Protein AF-A0AAE2Y720-F1 (afdb_monomer)

Radius of gyration: 23.26 Å; Cα contacts (8 Å, |Δi|>4): 585; chains: 1; bounding box: 57×38×66 Å

Secondary structure (DSSP, 8-state):
--B---GGGEEEEE--SSSPP--TT-EEETT--EEEEE-SS-EEEEEEEEE-SSSEEEEEEEEEEE-TTTEEEEEETTS-TT-HHHHHHHHHTT--SS--EEEEEEGGG-EEEEEPPPTT-EEEEEEEESS--HHHHHHHHHHHTT-S-TT-EEEEEEEETTTS----SSPEEESS----SS--EETTT-HHHHHT--S-EEEEE-HHHHHHHHHH-TT--EEEEE--HHHHHHH--S--SEEEEE-THHHHH-SEEE-TTTS-EEEE-SS--HHHHHHHHHHHHHHHHHHTS--

pLDDT: mean 88.73, std 10.14, range [24.66, 97.75]

Structure (mmCIF, N/CA/C/O backbone):
data_AF-A0AAE2Y720-F1
#
_entry.id   AF-A0AAE2Y720-F1
#
loop_
_atom_site.group_PDB
_atom_site.id
_atom_site.type_symbol
_atom_site.label_atom_id
_atom_site.label_alt_id
_atom_site.label_comp_id
_atom_site.label_asym_id
_atom_site.label_entity_id
_atom_site.label_seq_id
_atom_site.pdbx_PDB_ins_code
_atom_site.Cartn_x
_atom_site.Cartn_y
_atom_site.Cartn_z
_atom_site.occupancy
_atom_site.B_iso_or_equiv
_atom_site.auth_seq_id
_atom_site.auth_comp_id
_atom_site.auth_asym_id
_atom_site.auth_atom_id
_atom_site.pdbx_PDB_model_num
ATOM 1 N N . MET A 1 1 ? 0.597 1.398 7.749 1.00 56.00 1 MET A N 1
ATOM 2 C CA . MET A 1 1 ? 0.063 2.517 8.552 1.00 56.00 1 MET A CA 1
ATOM 3 C C . MET A 1 1 ? -1.108 1.861 9.174 1.00 56.00 1 MET A C 1
ATOM 5 O O . MET A 1 1 ? -1.922 1.298 8.438 1.00 56.00 1 MET A O 1
ATOM 9 N N . PRO A 1 2 ? -1.220 1.964 10.486 1.00 73.88 2 PRO A N 1
ATOM 10 C CA . PRO A 1 2 ? -2.533 1.965 11.058 1.00 73.88 2 PRO A CA 1
ATOM 11 C C . PRO A 1 2 ? -3.355 3.004 10.282 1.00 73.88 2 PRO A C 1
ATOM 13 O O . PRO A 1 2 ? -2.950 4.159 10.186 1.00 73.88 2 PRO A O 1
ATOM 16 N N . ARG A 1 3 ? -4.423 2.605 9.607 1.00 84.62 3 ARG A N 1
ATOM 17 C CA . ARG A 1 3 ? -5.204 3.527 8.788 1.00 84.62 3 ARG A CA 1
ATOM 18 C C . ARG A 1 3 ? -5.978 4.445 9.721 1.00 84.62 3 ARG A C 1
ATOM 20 O O . ARG A 1 3 ? -6.679 3.950 10.597 1.00 84.62 3 ARG A O 1
ATOM 27 N N . VAL A 1 4 ? -5.880 5.754 9.509 1.00 89.94 4 VAL A N 1
ATOM 28 C CA . VAL A 1 4 ? -6.700 6.753 10.207 1.00 89.94 4 VAL A CA 1
ATOM 29 C C . VAL A 1 4 ? -7.699 7.307 9.195 1.00 89.94 4 VAL A C 1
ATOM 31 O O . VAL A 1 4 ? -7.333 8.175 8.395 1.00 89.94 4 VAL A O 1
ATOM 34 N N . PRO A 1 5 ? -8.930 6.761 9.123 1.00 90.50 5 PRO A N 1
ATOM 35 C CA . PRO A 1 5 ? -9.962 7.315 8.266 1.00 90.50 5 PRO A CA 1
ATOM 36 C C . PRO A 1 5 ? -10.243 8.764 8.643 1.00 90.50 5 PRO A C 1
ATOM 38 O O . PRO A 1 5 ? -10.150 9.146 9.808 1.00 90.50 5 PRO A O 1
ATOM 41 N N . HIS A 1 6 ? -10.642 9.559 7.653 1.00 90.94 6 HIS A N 1
ATOM 42 C CA . HIS A 1 6 ? -11.117 10.906 7.938 1.00 90.94 6 HIS A CA 1
ATOM 43 C C . HIS A 1 6 ? -12.331 10.828 8.886 1.00 90.94 6 HIS A C 1
ATOM 45 O O . HIS A 1 6 ? -13.178 9.956 8.665 1.00 90.94 6 HIS A O 1
ATOM 51 N N . PRO A 1 7 ? -12.484 11.723 9.879 1.00 88.81 7 PRO A N 1
ATOM 52 C CA . PRO A 1 7 ? -13.584 11.654 10.849 1.00 88.81 7 PRO A CA 1
ATOM 53 C C . PRO A 1 7 ? -14.972 11.563 10.204 1.00 88.81 7 PRO A C 1
ATOM 55 O O . PRO A 1 7 ? -15.799 10.762 10.615 1.00 88.81 7 PRO A O 1
ATOM 58 N N . GLN A 1 8 ? -15.202 12.284 9.101 1.00 91.31 8 GLN A N 1
ATOM 59 C CA . GLN A 1 8 ? -16.468 12.233 8.345 1.00 91.31 8 GLN A CA 1
ATOM 60 C C . GLN A 1 8 ? -16.778 10.865 7.705 1.00 91.31 8 GLN A C 1
ATOM 62 O O . GLN A 1 8 ? -17.895 10.635 7.234 1.00 91.31 8 GLN A O 1
ATOM 67 N N . GLN A 1 9 ? -15.793 9.967 7.624 1.00 94.31 9 GLN A N 1
ATOM 68 C CA . GLN A 1 9 ? -15.972 8.598 7.139 1.00 94.31 9 GLN A CA 1
ATOM 69 C C . GLN A 1 9 ? -16.368 7.628 8.257 1.00 94.31 9 GLN A C 1
ATOM 71 O O . GLN A 1 9 ? -16.696 6.477 7.956 1.00 94.31 9 GLN A O 1
ATOM 76 N N . VAL A 1 10 ? -16.336 8.067 9.514 1.00 94.81 10 VAL A N 1
ATOM 77 C CA . VAL A 1 10 ? -16.612 7.264 10.704 1.00 94.81 10 VAL A CA 1
ATOM 78 C C . VAL A 1 10 ? -17.945 7.707 11.295 1.00 94.81 10 VAL A C 1
ATOM 80 O O . VAL A 1 10 ? -18.186 8.893 11.489 1.00 94.81 10 VAL A O 1
ATOM 83 N N . ASN A 1 11 ? -18.829 6.754 11.573 1.00 94.56 11 ASN A N 1
ATOM 84 C CA . ASN A 1 11 ? -20.087 7.021 12.261 1.00 94.56 11 ASN A CA 1
ATOM 85 C C . ASN A 1 11 ? -20.196 6.139 13.511 1.00 94.56 11 ASN A C 1
ATOM 87 O O . ASN A 1 11 ? -19.862 4.954 13.467 1.00 94.56 11 ASN A O 1
ATOM 91 N N . PHE A 1 12 ? -20.651 6.721 14.6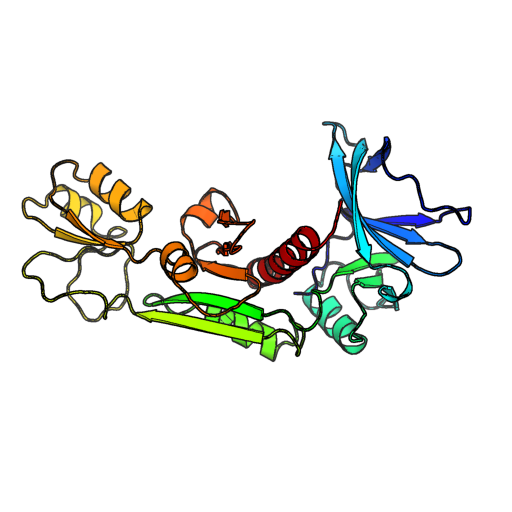19 1.00 92.81 12 PHE A N 1
ATOM 92 C CA . PHE A 1 12 ? -20.742 6.073 15.923 1.00 92.81 12 PHE A CA 1
ATOM 93 C C . PHE A 1 12 ? -22.202 5.787 16.281 1.00 92.81 12 PHE A C 1
ATOM 95 O O . PHE A 1 12 ? -23.050 6.678 16.252 1.00 92.81 12 PHE A O 1
ATOM 102 N N . ILE A 1 13 ? -22.505 4.538 16.632 1.00 90.69 13 ILE A N 1
ATOM 103 C CA . ILE A 1 13 ? -23.860 4.071 16.927 1.00 90.69 13 ILE A CA 1
ATOM 104 C C . ILE A 1 13 ? -23.879 3.428 18.313 1.00 90.69 13 ILE A C 1
ATOM 106 O O . ILE A 1 13 ? -23.152 2.473 18.573 1.00 90.69 13 ILE A O 1
ATOM 110 N N . LYS A 1 14 ? -24.779 3.898 19.182 1.00 86.06 14 LYS A N 1
ATOM 111 C CA . LYS A 1 14 ? -25.102 3.223 20.446 1.00 86.06 14 LYS A CA 1
ATOM 112 C C . LYS A 1 14 ? -26.181 2.171 20.192 1.00 86.06 14 LYS A C 1
ATOM 114 O O . LYS A 1 14 ? -27.293 2.528 19.792 1.00 86.06 14 LYS A O 1
ATOM 119 N N . ALA A 1 15 ? -25.863 0.891 20.372 1.00 78.31 15 ALA A N 1
ATOM 120 C CA . ALA A 1 15 ? -26.858 -0.174 20.305 1.00 78.31 15 ALA A CA 1
ATOM 121 C C . ALA A 1 15 ? -27.656 -0.198 21.618 1.00 78.31 15 ALA A C 1
ATOM 123 O O . ALA A 1 15 ? -27.078 -0.148 22.697 1.00 78.31 15 ALA A O 1
ATOM 124 N N . LYS A 1 16 ? -28.992 -0.233 21.529 1.00 64.38 16 LYS A N 1
ATOM 125 C CA . LYS A 1 16 ? -29.884 -0.225 22.703 1.00 64.38 16 LYS A CA 1
ATOM 126 C C . LYS A 1 16 ? -30.194 -1.629 23.262 1.00 64.38 16 LYS A C 1
ATOM 128 O O . LYS A 1 16 ? -30.870 -1.706 24.278 1.00 64.38 16 LYS A O 1
ATOM 133 N N . GLN A 1 17 ? -29.758 -2.719 22.616 1.00 55.03 17 GLN A N 1
ATOM 134 C CA . GLN A 1 17 ? -30.070 -4.110 23.005 1.00 55.03 17 GLN A CA 1
ATOM 135 C C . GLN A 1 17 ? -28.926 -5.088 22.666 1.00 55.03 17 GLN A C 1
ATOM 137 O O . GLN A 1 17 ? -28.122 -4.804 21.780 1.00 55.03 17 GLN A O 1
ATOM 142 N N . GLU A 1 18 ? -28.897 -6.240 23.353 1.00 50.97 18 GLU A N 1
ATOM 143 C CA . GLU A 1 18 ? -27.843 -7.283 23.342 1.00 50.97 18 GLU A CA 1
ATOM 144 C C . GLU A 1 18 ? -27.671 -8.054 22.018 1.00 50.97 18 GLU A C 1
ATOM 146 O O . GLU A 1 18 ? -26.695 -8.783 21.845 1.00 50.97 18 GLU A O 1
ATOM 151 N N . ASN A 1 19 ? -28.578 -7.892 21.052 1.00 54.66 19 ASN A N 1
ATOM 152 C CA . ASN A 1 19 ? -28.488 -8.610 19.782 1.00 54.66 19 ASN A CA 1
ATOM 153 C C . ASN A 1 19 ? -27.484 -7.965 18.817 1.00 54.66 19 ASN A C 1
ATOM 155 O O . ASN A 1 19 ? -27.386 -6.739 18.714 1.00 54.66 19 ASN A O 1
ATOM 159 N N . LYS A 1 20 ? -26.777 -8.806 18.043 1.00 62.50 20 LYS A N 1
ATOM 160 C CA . LYS A 1 20 ? -25.887 -8.346 16.967 1.00 62.50 20 LYS A CA 1
ATOM 161 C C . LYS A 1 20 ? -26.632 -7.351 16.062 1.00 62.50 20 LYS A C 1
ATOM 163 O O . LYS A 1 20 ? -27.735 -7.651 15.602 1.00 62.50 20 LYS A O 1
ATOM 168 N N . PRO A 1 21 ? -26.044 -6.179 15.778 1.00 68.50 21 PRO A N 1
ATOM 169 C CA . PRO A 1 21 ? -26.721 -5.130 15.032 1.00 68.50 21 PRO A CA 1
ATOM 170 C C . PRO A 1 21 ? -27.008 -5.588 13.597 1.00 68.50 21 PRO A C 1
ATOM 172 O O . PRO A 1 21 ? -26.097 -5.955 12.854 1.00 68.50 21 PRO A O 1
ATOM 175 N N . ILE A 1 22 ? -28.275 -5.516 13.180 1.00 81.44 22 ILE A N 1
ATOM 176 C CA . ILE A 1 22 ? -28.656 -5.692 11.775 1.00 81.44 22 ILE A CA 1
ATOM 177 C C . ILE A 1 22 ? -28.249 -4.418 11.027 1.00 81.44 22 ILE A C 1
ATOM 179 O O . ILE A 1 22 ? -28.889 -3.372 11.146 1.00 81.44 22 ILE A O 1
ATOM 183 N N . LEU A 1 23 ? -27.133 -4.486 10.296 1.00 88.12 23 LEU A N 1
ATOM 184 C CA . LEU A 1 23 ? -26.571 -3.331 9.583 1.00 88.12 23 LEU A CA 1
ATOM 185 C C . LEU A 1 23 ? -27.059 -3.204 8.143 1.00 88.12 23 LEU A C 1
ATOM 187 O O . LEU A 1 23 ? -27.163 -2.093 7.627 1.00 88.12 23 LEU A O 1
ATOM 191 N N . LYS A 1 24 ? -27.348 -4.326 7.479 1.00 91.75 24 LYS A N 1
ATOM 192 C CA . LYS A 1 24 ? -27.837 -4.324 6.098 1.00 91.75 24 LYS A CA 1
ATOM 193 C C . LYS A 1 24 ? -29.203 -3.636 6.032 1.00 91.75 24 LYS A C 1
ATOM 195 O O . LYS A 1 24 ? -30.062 -3.892 6.867 1.00 91.75 24 LYS A O 1
ATOM 200 N N . GLY A 1 25 ? -29.391 -2.759 5.049 1.00 91.62 25 GLY A N 1
ATOM 201 C CA . GLY A 1 25 ? -30.614 -1.964 4.893 1.00 91.62 25 GLY A CA 1
ATOM 202 C C . GLY A 1 25 ? -30.638 -0.663 5.703 1.00 91.62 25 GLY A C 1
ATOM 203 O O . GLY A 1 25 ? -31.486 0.187 5.449 1.00 91.62 25 GLY A O 1
ATOM 204 N N . ARG A 1 26 ? -29.695 -0.449 6.629 1.00 92.94 26 ARG A N 1
ATOM 205 C CA . ARG A 1 26 ? -29.618 0.798 7.401 1.00 92.94 26 ARG A CA 1
ATOM 206 C C . ARG A 1 26 ? -29.078 1.950 6.547 1.00 92.94 26 ARG A C 1
ATOM 208 O O . ARG A 1 26 ? -28.167 1.765 5.737 1.00 92.94 26 ARG A O 1
ATOM 215 N N . SER A 1 27 ? -29.619 3.143 6.773 1.00 94.50 27 SER A N 1
ATOM 216 C CA . SER A 1 27 ? -29.197 4.386 6.124 1.00 94.50 27 SER A CA 1
ATOM 217 C C . SER A 1 27 ? -28.017 5.047 6.841 1.00 94.50 27 SER A C 1
ATOM 219 O O . SER A 1 27 ? -27.986 5.118 8.071 1.00 94.50 27 SER A O 1
ATOM 221 N N . VAL A 1 28 ? -27.058 5.558 6.072 1.00 95.25 28 VAL A N 1
ATOM 222 C CA . VAL A 1 28 ? -25.882 6.310 6.540 1.00 95.25 28 VAL A CA 1
ATOM 223 C C . VAL A 1 28 ? -25.575 7.470 5.596 1.00 95.25 28 VAL A C 1
ATOM 225 O O . VAL A 1 28 ? -26.046 7.489 4.462 1.00 95.25 28 VAL A O 1
ATOM 228 N N . PHE A 1 29 ? -24.757 8.429 6.028 1.00 95.88 29 PHE A N 1
ATOM 229 C CA . PHE A 1 29 ? -24.283 9.480 5.131 1.00 95.88 29 PHE A CA 1
ATOM 230 C C . PHE A 1 29 ? -23.403 8.907 4.014 1.00 95.88 29 PHE A C 1
ATOM 232 O O . PHE A 1 29 ? -22.685 7.924 4.198 1.00 95.88 29 PHE A O 1
ATOM 239 N N . HIS A 1 30 ? -23.425 9.551 2.850 1.00 94.81 30 HIS A N 1
ATOM 240 C CA . HIS A 1 30 ? -22.677 9.133 1.663 1.00 94.81 30 HIS A CA 1
ATOM 241 C C . HIS A 1 30 ? -21.155 9.036 1.877 1.00 94.81 30 HIS A C 1
ATOM 243 O O . HIS A 1 30 ? -20.485 8.295 1.154 1.00 94.81 30 HIS A O 1
ATOM 249 N N . THR A 1 31 ? -20.610 9.756 2.862 1.00 95.19 31 THR A N 1
ATOM 250 C CA . THR A 1 31 ? -19.193 9.717 3.247 1.00 95.19 31 THR A CA 1
ATOM 251 C C . THR A 1 31 ? -18.845 8.550 4.166 1.00 95.19 31 THR A C 1
ATOM 253 O O . THR A 1 31 ? -17.671 8.183 4.242 1.00 95.19 31 THR A O 1
ATOM 256 N N . THR A 1 32 ? -19.822 7.959 4.864 1.00 95.44 32 THR A N 1
ATOM 257 C CA . THR A 1 32 ? -19.581 6.924 5.873 1.00 95.44 32 THR A CA 1
ATOM 258 C C . THR A 1 32 ? -19.031 5.656 5.223 1.00 95.44 32 THR A C 1
ATOM 260 O O . THR A 1 32 ? -19.670 5.036 4.373 1.00 95.44 32 THR A O 1
ATOM 263 N N . LYS A 1 33 ? -17.836 5.252 5.658 1.00 95.38 33 LYS A N 1
ATOM 264 C CA . LYS A 1 33 ? -17.166 4.001 5.264 1.00 95.38 33 LYS A CA 1
ATOM 265 C C . LYS A 1 33 ? -16.986 3.044 6.437 1.00 95.38 33 LYS A C 1
ATOM 267 O O . LYS A 1 33 ? -16.815 1.846 6.210 1.00 95.38 33 LYS A O 1
ATOM 272 N N . TYR A 1 34 ? -17.040 3.563 7.664 1.00 96.19 34 TYR A N 1
ATOM 273 C CA . TYR A 1 34 ? -16.844 2.801 8.889 1.00 96.19 34 TYR A CA 1
ATOM 274 C C . TYR A 1 34 ? -17.949 3.081 9.896 1.00 96.19 34 TYR A C 1
ATOM 276 O O . TYR A 1 34 ? -18.367 4.227 10.070 1.00 96.19 34 TYR A O 1
ATOM 284 N N . LEU A 1 35 ? -18.385 2.026 10.576 1.00 95.94 35 LEU A N 1
ATOM 285 C CA . LEU A 1 35 ? -19.283 2.104 11.718 1.00 95.94 35 LEU A CA 1
ATOM 286 C C . LEU A 1 35 ? -18.557 1.636 12.970 1.00 95.94 35 LEU A C 1
ATOM 288 O O . LEU A 1 35 ? -17.945 0.568 12.967 1.00 95.94 35 LEU A O 1
ATOM 292 N N . ILE A 1 36 ? -18.675 2.415 14.036 1.00 96.06 36 ILE A N 1
ATOM 293 C CA . ILE A 1 36 ? -18.324 2.010 15.392 1.00 96.06 36 ILE A CA 1
ATOM 294 C C . ILE A 1 36 ? -19.632 1.741 16.115 1.00 96.06 36 ILE A C 1
ATOM 296 O O . ILE A 1 36 ? -20.524 2.591 16.119 1.00 96.06 36 ILE A O 1
ATOM 300 N N . ILE A 1 37 ? -19.756 0.562 16.709 1.00 93.88 37 ILE A N 1
ATOM 301 C CA . ILE A 1 37 ? -20.963 0.162 17.423 1.00 93.88 37 ILE A CA 1
ATOM 302 C C . ILE A 1 37 ? -20.604 -0.096 18.870 1.00 93.88 37 ILE A C 1
ATOM 304 O O . ILE A 1 37 ? -19.747 -0.931 19.150 1.00 93.88 37 ILE A O 1
ATOM 308 N N . GLN A 1 38 ? -21.275 0.622 19.763 1.00 92.38 38 GLN A N 1
ATOM 309 C CA . GLN A 1 38 ? -21.181 0.421 21.198 1.00 92.38 38 GLN A CA 1
ATOM 310 C C . GLN A 1 38 ? -22.251 -0.566 21.657 1.00 92.38 38 GLN A C 1
ATOM 312 O O . GLN A 1 38 ? -23.444 -0.283 21.513 1.00 92.38 38 GLN A O 1
ATOM 317 N N . SER A 1 39 ? -21.809 -1.703 22.190 1.00 87.94 39 SER A N 1
ATOM 318 C CA . SER A 1 39 ? -22.606 -2.653 22.968 1.00 87.94 39 SER A CA 1
ATOM 319 C C . SER A 1 39 ? -22.398 -2.406 24.471 1.00 87.94 39 SER A C 1
ATOM 321 O O . SER A 1 39 ? -21.653 -1.510 24.873 1.00 87.94 39 SER A O 1
ATOM 323 N N . ASN A 1 40 ? -23.040 -3.223 25.310 1.00 83.19 40 ASN A N 1
ATOM 324 C CA . ASN A 1 40 ? -22.813 -3.218 26.759 1.00 83.19 40 ASN A CA 1
ATOM 325 C C . ASN A 1 40 ? -21.409 -3.723 27.134 1.00 83.19 40 ASN A C 1
ATOM 327 O O . ASN A 1 40 ? -20.872 -3.351 28.172 1.00 83.19 40 ASN A O 1
ATOM 331 N N . THR A 1 41 ? -20.826 -4.572 26.289 1.00 84.25 41 THR A N 1
ATOM 332 C CA . THR A 1 41 ? -19.547 -5.262 26.502 1.00 84.25 41 THR A CA 1
ATOM 333 C C . THR A 1 41 ? -18.353 -4.505 25.924 1.00 84.25 41 THR A C 1
ATOM 335 O O . THR A 1 41 ? -17.234 -4.680 26.400 1.00 84.25 41 THR A O 1
ATOM 338 N N . GLY A 1 42 ? -18.559 -3.627 24.937 1.00 90.38 42 GLY A N 1
ATOM 339 C CA . GLY A 1 42 ? -17.483 -2.816 24.375 1.00 90.38 42 GLY A CA 1
ATOM 340 C C . GLY A 1 42 ? -17.812 -2.181 23.028 1.00 90.38 42 GLY A C 1
ATOM 341 O O . GLY A 1 42 ? -18.965 -1.894 22.705 1.00 90.38 42 GLY A O 1
ATOM 342 N N . LEU A 1 43 ? -16.767 -1.912 22.241 1.00 94.56 43 LEU A N 1
ATOM 343 C CA . LEU A 1 43 ? -16.880 -1.326 20.905 1.00 94.56 43 LEU A CA 1
ATOM 344 C C . LEU A 1 43 ? -16.484 -2.341 19.836 1.00 94.56 43 LEU A C 1
ATOM 346 O O . LEU A 1 43 ? -15.451 -2.983 19.947 1.00 94.56 43 LEU A O 1
ATOM 350 N N . SER A 1 44 ? -17.255 -2.431 18.758 1.00 94.44 44 SER A N 1
ATOM 351 C CA . SER A 1 44 ? -16.879 -3.186 17.556 1.00 94.44 44 SER A CA 1
ATOM 352 C C . SER A 1 44 ? -16.813 -2.264 16.344 1.00 94.44 44 SER A C 1
ATOM 354 O O . SER A 1 44 ? -17.601 -1.317 16.239 1.00 94.44 44 SER A O 1
ATOM 356 N N . VAL A 1 45 ? -15.903 -2.546 15.409 1.00 95.06 45 VAL A N 1
ATOM 357 C CA . VAL A 1 45 ? -15.701 -1.723 14.208 1.00 95.06 45 VAL A CA 1
ATOM 358 C C . VAL A 1 45 ? -16.027 -2.509 12.950 1.00 95.06 45 VAL A C 1
ATOM 360 O O . VAL A 1 45 ? -15.580 -3.639 12.756 1.00 95.06 45 VAL A O 1
ATOM 363 N N . TYR A 1 46 ? -16.771 -1.873 12.051 1.00 93.81 46 TYR A N 1
ATOM 364 C CA . TYR A 1 46 ? -17.213 -2.451 10.791 1.00 93.81 46 TYR A CA 1
ATOM 365 C C . TYR A 1 46 ? -16.822 -1.552 9.625 1.00 93.81 46 TYR A C 1
ATOM 367 O O . TYR A 1 46 ? -16.989 -0.334 9.688 1.00 93.81 46 TYR A O 1
ATOM 375 N N . GLN A 1 47 ? -16.364 -2.152 8.530 1.00 93.44 47 GLN A N 1
ATOM 376 C CA . GLN A 1 47 ? -16.303 -1.498 7.228 1.00 93.44 47 GLN A CA 1
ATOM 377 C C . GLN A 1 47 ? -17.589 -1.794 6.466 1.00 93.44 47 GLN A C 1
ATOM 379 O O . GLN A 1 47 ? -18.021 -2.945 6.405 1.00 93.44 47 GLN A O 1
ATOM 384 N N . ILE A 1 48 ? -18.186 -0.777 5.852 1.00 94.31 48 ILE A N 1
ATOM 385 C CA . ILE A 1 48 ? -19.454 -0.911 5.130 1.00 94.31 48 ILE A CA 1
ATOM 386 C C . ILE A 1 48 ? -19.287 -0.643 3.634 1.00 94.31 48 ILE A C 1
ATOM 388 O O . ILE A 1 48 ? -18.429 0.132 3.208 1.00 94.31 48 ILE A O 1
ATOM 392 N N . LYS A 1 49 ? -20.145 -1.272 2.830 1.00 94.06 49 LYS A N 1
ATOM 393 C CA . LYS A 1 49 ? -20.433 -0.865 1.452 1.00 94.06 49 LYS A CA 1
ATOM 394 C C . LYS A 1 49 ? -21.852 -0.331 1.392 1.00 94.06 49 LYS A C 1
ATOM 396 O O . LYS A 1 49 ? -22.744 -0.843 2.072 1.00 94.06 49 LYS A O 1
ATOM 401 N N . THR A 1 50 ? -22.047 0.691 0.574 1.00 95.38 50 THR A N 1
ATOM 402 C CA . THR A 1 50 ? -23.330 1.371 0.433 1.00 95.38 50 THR A CA 1
ATOM 403 C C . THR A 1 50 ? -23.750 1.453 -1.030 1.00 95.38 50 THR A C 1
ATOM 405 O O . THR A 1 50 ? -22.918 1.329 -1.929 1.00 95.38 50 THR A O 1
ATOM 408 N N . THR A 1 51 ? -25.047 1.632 -1.263 1.00 95.25 51 THR A N 1
ATOM 409 C CA . THR A 1 51 ? -25.640 1.886 -2.582 1.00 95.25 51 THR A CA 1
ATOM 410 C C . THR A 1 51 ? -26.496 3.151 -2.551 1.00 95.25 51 THR A C 1
ATOM 412 O O . THR A 1 51 ? -26.939 3.579 -1.481 1.00 95.25 51 THR A O 1
ATOM 415 N N . GLY A 1 52 ? -26.739 3.728 -3.726 1.00 92.38 52 GLY A N 1
ATOM 416 C CA . GLY A 1 52 ? -27.506 4.958 -3.912 1.00 92.38 52 GLY A CA 1
ATOM 417 C C . GLY A 1 52 ? -26.637 6.170 -4.254 1.00 92.38 52 GLY A C 1
ATOM 418 O O . GLY A 1 52 ? -25.469 6.257 -3.871 1.00 92.38 52 GLY A O 1
ATOM 419 N N . ASN A 1 53 ? -27.239 7.123 -4.968 1.00 91.75 53 ASN A N 1
ATOM 420 C CA . ASN A 1 53 ? -26.571 8.332 -5.470 1.00 91.75 53 ASN A CA 1
ATOM 421 C C . ASN A 1 53 ? -26.896 9.595 -4.651 1.00 91.75 53 ASN A C 1
ATOM 423 O O . ASN A 1 53 ? -26.387 10.668 -4.955 1.00 91.75 53 ASN A O 1
ATOM 427 N N . SER A 1 54 ? -27.720 9.481 -3.609 1.00 94.56 54 SER A N 1
ATOM 428 C CA . SER A 1 54 ? -28.093 10.581 -2.716 1.00 94.56 54 SER A CA 1
ATOM 429 C C . SER A 1 54 ? -27.094 10.766 -1.562 1.00 94.56 54 SER A C 1
ATOM 431 O O . SER A 1 54 ? -26.180 9.9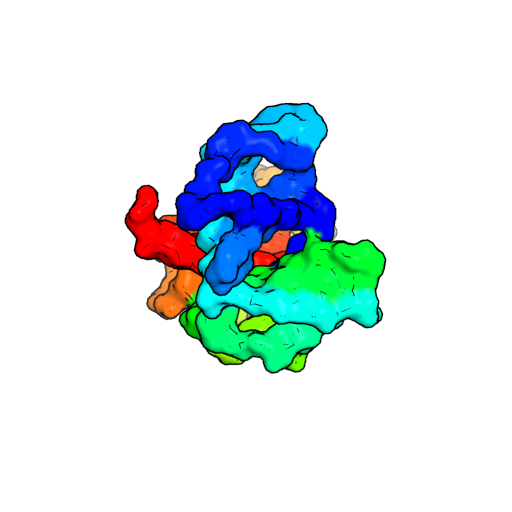61 -1.351 1.00 94.56 54 SER A O 1
ATOM 433 N N . LEU A 1 55 ? -27.283 11.845 -0.787 1.00 95.19 55 LEU A N 1
ATOM 434 C CA . LEU A 1 55 ? -26.498 12.147 0.420 1.00 95.19 55 LEU A CA 1
ATOM 435 C C . LEU A 1 55 ? -26.681 11.112 1.540 1.00 95.19 55 LEU A C 1
ATOM 437 O O . LEU A 1 55 ? -25.811 11.002 2.406 1.00 95.19 55 LEU A O 1
ATOM 441 N N . ILE A 1 56 ? -27.785 10.362 1.508 1.00 96.69 56 ILE A N 1
ATOM 442 C CA . ILE A 1 56 ? -28.104 9.267 2.423 1.00 96.69 56 ILE A CA 1
ATOM 443 C C . ILE A 1 56 ? -28.112 7.966 1.629 1.00 96.69 56 ILE A C 1
ATOM 445 O O . ILE A 1 56 ? -28.898 7.808 0.702 1.00 96.69 56 ILE A O 1
ATOM 449 N N . ARG A 1 57 ? -27.251 7.024 1.998 1.00 95.88 57 ARG A N 1
ATOM 450 C CA . ARG A 1 57 ? -27.059 5.759 1.290 1.00 95.88 57 ARG A CA 1
ATOM 451 C C . ARG A 1 57 ? -27.425 4.571 2.158 1.00 95.88 57 ARG A C 1
ATOM 453 O O . ARG A 1 57 ? -27.299 4.621 3.380 1.00 95.88 57 ARG A O 1
ATOM 460 N N . THR A 1 58 ? -27.815 3.480 1.515 1.00 96.31 58 THR A N 1
ATOM 461 C CA . THR A 1 58 ? -28.212 2.243 2.193 1.00 96.31 58 THR A CA 1
ATOM 462 C C . THR A 1 58 ? -27.040 1.276 2.263 1.00 96.31 58 THR A C 1
ATOM 464 O O . THR A 1 58 ? -26.373 1.036 1.255 1.00 96.31 58 THR A O 1
ATOM 467 N N . ILE A 1 59 ? -26.792 0.689 3.434 1.00 96.06 59 ILE A N 1
ATOM 468 C CA . ILE A 1 59 ? -25.768 -0.345 3.619 1.00 96.06 59 ILE A CA 1
ATOM 469 C C . ILE A 1 59 ? -26.191 -1.633 2.909 1.00 96.06 59 ILE A C 1
ATOM 471 O O . ILE A 1 59 ? -27.228 -2.219 3.224 1.00 96.06 59 ILE A O 1
ATOM 475 N N . THR A 1 60 ? -25.360 -2.105 1.982 1.00 94.94 60 THR A N 1
ATOM 476 C CA . THR A 1 60 ? -25.596 -3.336 1.209 1.00 94.94 60 THR A CA 1
ATOM 477 C C . THR A 1 60 ? -24.843 -4.534 1.768 1.00 94.94 60 THR A C 1
ATOM 479 O O . THR A 1 60 ? -25.350 -5.656 1.736 1.00 94.94 60 THR A O 1
ATOM 482 N N . SER A 1 61 ? -23.649 -4.298 2.305 1.00 92.81 61 SER A N 1
ATOM 483 C CA . SER A 1 61 ? -22.813 -5.314 2.938 1.00 92.81 61 SER A CA 1
ATOM 484 C C . SER A 1 61 ? -21.881 -4.677 3.959 1.00 92.81 61 SER A C 1
ATOM 486 O O . SER A 1 61 ? -21.580 -3.485 3.876 1.00 92.81 61 SER A O 1
ATOM 488 N N . TYR A 1 62 ? -21.357 -5.482 4.873 1.00 92.00 62 TYR A N 1
ATOM 489 C CA . TYR A 1 62 ? -20.387 -5.043 5.866 1.00 92.00 62 TYR A CA 1
ATOM 490 C C . TYR A 1 62 ? -19.411 -6.168 6.205 1.00 92.00 62 TYR A C 1
ATOM 492 O O . T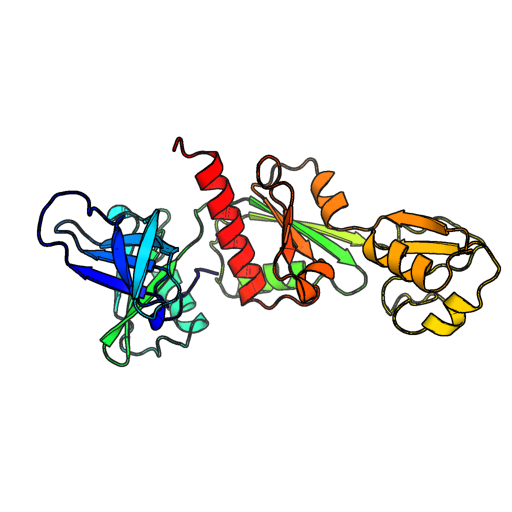YR A 1 62 ? -19.717 -7.341 6.010 1.00 92.00 62 TYR A O 1
ATOM 500 N N . ILE A 1 63 ? -18.239 -5.790 6.706 1.00 90.12 63 ILE A N 1
ATOM 501 C CA . ILE A 1 63 ? -17.213 -6.696 7.223 1.00 90.12 63 ILE A CA 1
ATOM 502 C C . ILE A 1 63 ? -16.837 -6.192 8.612 1.00 90.12 63 ILE A C 1
ATOM 504 O O . ILE A 1 63 ? -16.553 -5.003 8.779 1.00 90.12 63 ILE A O 1
ATOM 508 N N . GLN A 1 64 ? -16.842 -7.078 9.605 1.00 90.69 64 GLN A N 1
ATOM 509 C CA . GLN A 1 64 ? -16.331 -6.753 10.933 1.00 90.69 64 GLN A CA 1
ATOM 510 C C . GLN A 1 64 ? -14.800 -6.706 10.882 1.00 90.69 64 GLN A C 1
ATOM 512 O O . GLN A 1 64 ? -14.155 -7.681 10.502 1.00 90.69 64 GLN A O 1
ATOM 517 N N . LEU A 1 65 ? -14.225 -5.553 11.218 1.00 90.50 65 LEU A N 1
ATOM 518 C CA . LEU A 1 65 ? -12.777 -5.339 11.239 1.00 90.50 65 LEU A CA 1
ATOM 519 C C . LEU A 1 65 ? -12.164 -5.680 12.598 1.00 90.50 65 LEU A C 1
ATOM 521 O O . LEU A 1 65 ? -10.994 -6.060 12.665 1.00 90.50 65 LEU A O 1
ATOM 525 N N . SER A 1 66 ? -12.949 -5.504 13.657 1.00 92.50 66 SER A N 1
ATOM 526 C CA . SER A 1 66 ? -12.574 -5.790 15.035 1.00 92.50 66 SER A CA 1
ATOM 527 C C . SER A 1 66 ? -13.815 -6.009 15.896 1.00 92.50 66 SER A C 1
ATOM 529 O O . SER A 1 66 ? -14.873 -5.403 15.680 1.00 92.50 66 SER A O 1
ATOM 531 N N . ASP A 1 67 ? -13.687 -6.899 16.869 1.00 92.50 67 ASP A N 1
ATOM 532 C CA . ASP A 1 67 ? -14.641 -7.050 17.964 1.00 92.50 67 ASP A CA 1
ATOM 533 C C . ASP A 1 67 ? -14.238 -6.202 19.184 1.00 92.50 67 ASP A C 1
ATOM 535 O O . ASP A 1 67 ? -13.273 -5.434 19.152 1.00 92.50 67 ASP A O 1
ATOM 539 N N . GLU A 1 68 ? -15.006 -6.343 20.259 1.00 92.31 68 GLU A N 1
ATOM 540 C CA . GLU A 1 68 ? -14.794 -5.691 21.554 1.00 92.31 68 GLU A CA 1
ATOM 541 C C . GLU A 1 68 ? -13.480 -6.057 22.249 1.00 92.31 68 GLU A C 1
ATOM 543 O O . GLU A 1 68 ? -12.884 -5.200 22.896 1.00 92.31 68 GLU A O 1
ATOM 548 N N . ASN A 1 69 ? -12.965 -7.271 22.054 1.00 92.38 69 ASN A N 1
ATOM 549 C CA . ASN A 1 69 ? -11.683 -7.701 22.621 1.00 92.38 69 ASN A CA 1
ATOM 550 C C . ASN A 1 69 ? -10.493 -7.164 21.814 1.00 92.38 69 ASN A C 1
ATOM 552 O O . ASN A 1 69 ? -9.369 -7.055 22.311 1.00 92.38 69 ASN A O 1
ATOM 556 N N . GLN A 1 70 ? -10.743 -6.812 20.555 1.00 93.56 70 GLN A N 1
ATOM 557 C CA . GLN A 1 70 ? -9.766 -6.265 19.624 1.00 93.56 70 GLN A CA 1
ATOM 558 C C . GLN A 1 70 ? -9.827 -4.734 19.514 1.00 93.56 70 GLN A C 1
ATOM 560 O O . GLN A 1 70 ? -8.990 -4.143 18.822 1.00 93.56 70 GLN A O 1
ATOM 565 N N . THR A 1 71 ? -10.776 -4.073 20.180 1.00 95.56 71 THR A N 1
ATOM 566 C CA . THR A 1 71 ? -10.974 -2.621 20.101 1.00 95.56 71 THR A CA 1
ATOM 567 C C . THR A 1 71 ? -10.652 -1.944 21.423 1.00 95.56 71 THR A C 1
ATOM 569 O O . THR A 1 71 ? -11.205 -2.287 22.460 1.00 95.56 71 THR A O 1
ATOM 572 N N . ILE A 1 72 ? -9.778 -0.938 21.385 1.00 95.12 72 ILE A N 1
ATOM 573 C CA . ILE A 1 72 ? -9.437 -0.124 22.560 1.00 95.12 72 ILE A CA 1
ATOM 574 C C . ILE A 1 72 ? -10.013 1.281 22.379 1.00 95.12 72 ILE A C 1
ATOM 576 O O . ILE A 1 72 ? -9.957 1.829 21.280 1.00 95.12 72 ILE A O 1
ATOM 580 N N . THR A 1 73 ? -10.524 1.873 23.457 1.00 95.25 73 THR A N 1
ATOM 581 C CA . THR A 1 73 ? -10.947 3.278 23.486 1.00 95.25 73 THR A CA 1
ATOM 582 C C . THR A 1 73 ? -9.881 4.133 24.158 1.00 95.25 73 THR A C 1
ATOM 584 O O . THR A 1 73 ? -9.409 3.771 25.233 1.00 95.25 73 THR A O 1
ATOM 587 N N . LEU A 1 74 ? -9.502 5.257 23.549 1.00 95.31 74 LEU A N 1
ATOM 588 C CA . LEU A 1 74 ? -8.519 6.199 24.096 1.00 95.31 74 LEU A CA 1
ATOM 589 C C . LEU A 1 74 ? -9.021 7.646 24.037 1.00 95.31 74 LEU A C 1
ATOM 591 O O . LEU A 1 74 ? -9.895 7.988 23.241 1.00 95.31 74 LEU A O 1
ATOM 595 N N . ASP A 1 75 ? -8.427 8.502 24.861 1.00 94.38 75 ASP A N 1
ATOM 596 C CA . ASP A 1 75 ? -8.668 9.942 24.848 1.00 94.38 75 ASP A CA 1
ATOM 597 C C . ASP A 1 75 ? -7.415 10.681 24.360 1.00 94.38 75 ASP A C 1
ATOM 599 O O . ASP A 1 75 ? -6.359 10.639 24.997 1.00 94.38 75 ASP A O 1
ATOM 603 N N . PHE A 1 76 ? -7.543 11.322 23.200 1.00 94.62 76 PHE A N 1
ATOM 604 C CA . PHE A 1 76 ? -6.561 12.174 22.533 1.00 94.62 76 PHE A CA 1
ATOM 605 C C . PHE A 1 76 ? -7.125 13.592 22.337 1.00 94.62 76 PHE A C 1
ATOM 607 O O . PHE A 1 76 ? -6.914 14.204 21.289 1.00 94.62 76 PHE A O 1
ATOM 614 N N . SER A 1 77 ? -7.871 14.112 23.318 1.00 92.50 77 SER A N 1
ATOM 615 C CA . SER A 1 77 ? -8.518 15.437 23.262 1.00 92.50 77 SER A CA 1
ATOM 616 C C . SER A 1 77 ? -7.559 16.614 22.995 1.00 92.50 77 SER A C 1
ATOM 618 O O . SER A 1 77 ? -8.006 17.710 22.674 1.00 92.50 77 SER A O 1
ATOM 620 N N . ASP A 1 78 ? -6.247 16.395 23.086 1.00 93.06 78 ASP A N 1
ATOM 621 C CA . ASP A 1 78 ? -5.155 17.326 22.787 1.00 93.06 78 ASP A CA 1
ATOM 622 C C . ASP A 1 78 ? -4.708 17.344 21.31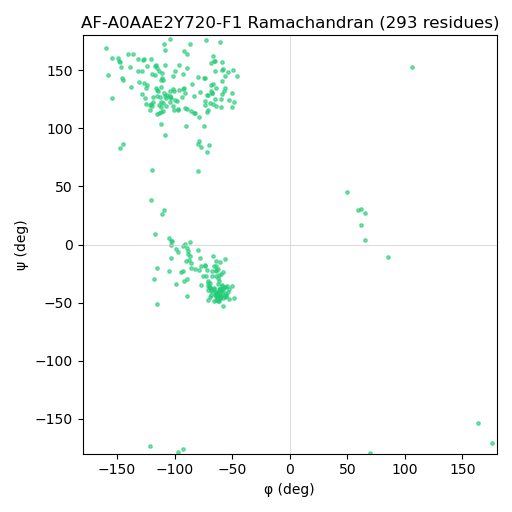2 1.00 93.06 78 ASP A C 1
ATOM 624 O O . ASP A 1 78 ? -3.965 18.246 20.919 1.00 93.06 78 ASP A O 1
ATOM 628 N N . ILE A 1 79 ? -5.171 16.406 20.481 1.00 92.62 79 ILE A N 1
ATOM 629 C CA . ILE A 1 79 ? -4.707 16.223 19.096 1.00 92.62 79 ILE A CA 1
ATOM 630 C C . ILE A 1 79 ? -5.807 16.586 18.097 1.00 92.62 79 ILE A C 1
ATOM 632 O O . ILE A 1 79 ? -6.989 16.294 18.316 1.00 92.62 79 ILE A O 1
ATOM 636 N N . ASP A 1 80 ? -5.426 17.222 16.986 1.00 91.38 80 ASP A N 1
ATOM 637 C CA . ASP A 1 80 ? -6.339 17.449 15.867 1.00 91.38 80 ASP A CA 1
ATOM 638 C C . ASP A 1 80 ? -6.626 16.113 15.149 1.00 91.38 80 ASP A C 1
ATOM 640 O O . ASP A 1 80 ? -5.692 15.402 14.768 1.00 91.38 80 ASP A O 1
ATOM 644 N N . PRO A 1 81 ? -7.897 15.731 14.923 1.00 86.94 81 PRO A N 1
ATOM 645 C CA . PRO A 1 81 ? -8.231 14.456 14.286 1.00 86.94 81 PRO A CA 1
ATOM 646 C C . PRO A 1 81 ? -7.673 14.283 12.859 1.00 86.94 81 PRO A C 1
ATOM 648 O O . PRO A 1 81 ? -7.676 13.166 12.332 1.00 86.94 81 PRO A O 1
ATOM 651 N N . THR A 1 82 ? -7.222 15.359 12.212 1.00 86.94 82 THR A N 1
ATOM 652 C CA . THR A 1 82 ? -6.600 15.343 10.882 1.00 86.94 82 THR A CA 1
ATOM 653 C C . THR A 1 82 ? -5.085 15.095 10.923 1.00 86.94 82 THR A C 1
ATOM 655 O O . THR A 1 82 ? -4.506 14.703 9.904 1.00 86.94 82 THR A O 1
ATOM 658 N N . GLU A 1 83 ? -4.440 15.189 12.092 1.00 90.81 83 GLU A N 1
ATOM 659 C CA . GLU A 1 83 ? -3.007 14.929 12.308 1.00 90.81 83 GLU A CA 1
ATOM 660 C C . GLU A 1 83 ? -2.705 13.422 12.401 1.00 90.81 83 GLU A C 1
ATOM 662 O O . GLU A 1 83 ? -2.237 12.883 13.409 1.00 90.81 83 GLU A O 1
ATOM 667 N N . LYS A 1 84 ? -2.958 12.703 11.300 1.00 89.06 84 LYS A N 1
ATOM 668 C CA . LYS A 1 84 ? -2.901 11.230 11.223 1.00 89.06 84 LYS A CA 1
ATOM 669 C C . LYS A 1 84 ? -1.620 10.634 11.818 1.00 89.06 84 LYS A C 1
ATOM 671 O O . LYS A 1 84 ? -1.687 9.654 12.556 1.00 89.06 84 LYS A O 1
ATOM 676 N N . ILE A 1 85 ? -0.452 11.196 11.490 1.00 85.88 85 ILE A N 1
ATOM 677 C CA . ILE A 1 85 ? 0.853 10.666 11.928 1.00 85.88 85 ILE A CA 1
ATOM 678 C C . ILE A 1 85 ? 0.995 10.741 13.452 1.00 85.88 85 ILE A C 1
ATOM 680 O O . ILE A 1 85 ? 1.509 9.800 14.060 1.00 85.88 85 ILE A O 1
ATOM 684 N N . GLU A 1 86 ? 0.551 11.832 14.072 1.00 89.56 86 GLU A N 1
ATOM 685 C CA . GLU A 1 86 ? 0.635 12.001 15.521 1.00 89.56 86 GLU A CA 1
ATOM 686 C C . GLU A 1 86 ? -0.314 11.046 16.244 1.00 89.56 86 GLU A C 1
ATOM 688 O O . GLU A 1 86 ? 0.114 10.320 17.148 1.00 89.56 86 GLU A O 1
ATOM 693 N N . ILE A 1 87 ? -1.553 10.943 15.752 1.00 92.00 87 ILE A N 1
ATOM 694 C CA . ILE A 1 87 ? -2.550 9.974 16.224 1.00 92.00 87 ILE A CA 1
ATOM 695 C C . ILE A 1 87 ? -1.966 8.562 16.205 1.00 92.00 87 ILE A C 1
ATOM 697 O O . ILE A 1 87 ? -2.059 7.838 17.192 1.00 92.00 87 ILE A O 1
ATOM 701 N N . ILE A 1 88 ? -1.308 8.171 15.113 1.00 88.94 88 ILE A N 1
ATOM 702 C CA . ILE A 1 88 ? -0.684 6.848 14.989 1.00 88.94 88 ILE A CA 1
ATOM 703 C C . ILE A 1 88 ? 0.439 6.652 15.988 1.00 88.94 88 ILE A C 1
ATOM 705 O O . ILE A 1 88 ? 0.480 5.615 16.647 1.00 88.94 88 ILE A O 1
ATOM 709 N N . LYS A 1 89 ? 1.346 7.623 16.118 1.00 87.81 89 LYS A N 1
ATOM 710 C CA . LYS A 1 89 ? 2.455 7.531 17.072 1.00 87.81 89 LYS A CA 1
ATOM 711 C C . LYS A 1 89 ? 1.944 7.391 18.504 1.00 87.81 89 LYS A C 1
ATOM 713 O O . LYS A 1 89 ? 2.516 6.617 19.271 1.00 87.81 89 LYS A O 1
ATOM 718 N N . LYS A 1 90 ? 0.874 8.104 18.870 1.00 91.25 90 LYS A N 1
ATOM 719 C CA . LYS A 1 90 ? 0.255 8.003 20.199 1.00 91.25 90 LYS A CA 1
ATOM 720 C C . LYS A 1 90 ? -0.471 6.669 20.369 1.00 91.25 90 LYS A C 1
ATOM 722 O O . LYS A 1 90 ? -0.214 5.968 21.343 1.00 91.25 90 LYS A O 1
ATOM 727 N N . ALA A 1 91 ? -1.280 6.265 19.392 1.00 91.56 91 ALA A N 1
ATOM 728 C CA . ALA A 1 91 ? -2.018 5.002 19.385 1.00 91.56 91 ALA A CA 1
ATOM 729 C C . ALA A 1 91 ? -1.096 3.769 19.441 1.00 91.56 91 ALA A C 1
ATOM 731 O O . ALA A 1 91 ? -1.383 2.816 20.164 1.00 91.56 91 ALA A O 1
ATOM 732 N N . ALA A 1 92 ? 0.050 3.803 18.754 1.00 88.12 92 ALA A N 1
ATOM 733 C CA . ALA A 1 92 ? 1.029 2.716 18.735 1.00 88.12 92 ALA A CA 1
ATOM 734 C C . ALA A 1 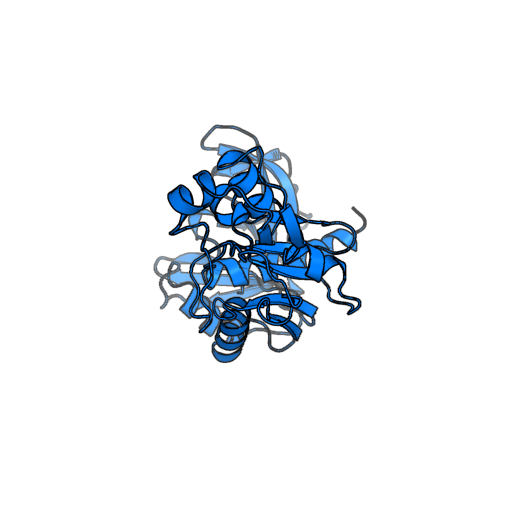92 ? 1.594 2.377 20.128 1.00 88.12 92 ALA A C 1
ATOM 736 O O . ALA A 1 92 ? 1.977 1.232 20.361 1.00 88.12 92 ALA A O 1
ATOM 737 N N . LYS A 1 93 ? 1.603 3.329 21.075 1.00 89.38 93 LYS A N 1
ATOM 738 C CA . LYS A 1 93 ? 2.049 3.101 22.464 1.00 89.38 93 LYS A CA 1
ATOM 739 C C . LYS A 1 93 ? 1.124 2.165 23.249 1.00 89.38 93 LYS A C 1
ATOM 741 O O . LYS A 1 93 ? 1.564 1.551 24.212 1.00 89.38 93 LYS A O 1
ATOM 746 N N . TYR A 1 94 ? -0.134 2.045 22.828 1.00 90.56 94 TYR A N 1
ATOM 747 C CA . TYR A 1 94 ? -1.161 1.222 23.478 1.00 90.56 94 TYR A CA 1
ATOM 748 C C . TYR A 1 94 ? -1.447 -0.070 22.707 1.00 90.56 94 TYR A C 1
ATOM 750 O O . TYR A 1 94 ? -2.375 -0.810 23.039 1.00 90.56 94 TYR A O 1
ATOM 758 N N . LEU A 1 95 ? -0.673 -0.339 21.653 1.00 87.94 95 LEU A N 1
ATOM 759 C CA . LEU A 1 95 ? -0.917 -1.453 20.758 1.00 87.94 95 LEU A CA 1
ATOM 760 C C . LEU A 1 95 ? -0.576 -2.780 21.440 1.00 87.94 95 LEU A C 1
ATOM 762 O O . LEU A 1 95 ? 0.590 -3.078 21.699 1.00 87.94 95 LEU A O 1
ATOM 766 N N . LYS A 1 96 ? -1.595 -3.608 21.681 1.00 88.50 96 LYS A N 1
ATOM 767 C CA . LYS A 1 96 ? -1.412 -5.010 22.070 1.00 88.50 96 LYS A CA 1
ATOM 768 C C . LYS A 1 96 ? -1.403 -5.894 20.820 1.00 88.50 96 LYS A C 1
ATOM 770 O O . LYS A 1 96 ? -1.790 -5.475 19.723 1.00 88.50 96 LYS A O 1
ATOM 775 N N . LYS A 1 97 ? -0.977 -7.148 20.991 1.00 85.06 97 LYS A N 1
ATOM 776 C CA . LYS A 1 97 ? -0.928 -8.146 19.911 1.00 85.06 97 LYS A CA 1
ATOM 777 C C . LYS A 1 97 ? -2.291 -8.328 19.226 1.00 85.06 97 LYS A C 1
ATOM 779 O O . LYS A 1 97 ? -2.350 -8.328 18.001 1.00 85.06 97 LYS A O 1
ATOM 784 N N . GLU A 1 98 ? -3.363 -8.397 20.016 1.00 88.50 98 GLU A N 1
ATOM 785 C CA . GLU A 1 98 ? -4.733 -8.630 19.533 1.00 88.50 98 GLU A CA 1
ATOM 786 C C . GLU A 1 98 ? -5.469 -7.354 19.100 1.00 88.50 98 GLU A C 1
ATOM 788 O O . GLU A 1 98 ? -6.469 -7.430 18.393 1.00 88.50 98 GLU A O 1
ATOM 793 N N . THR A 1 99 ? -4.989 -6.164 19.478 1.00 91.75 99 THR A N 1
ATOM 794 C CA . THR A 1 99 ? -5.656 -4.896 19.144 1.00 91.75 99 THR A CA 1
ATOM 795 C C . THR A 1 99 ? -5.758 -4.735 17.634 1.00 91.75 99 THR A C 1
ATOM 797 O O . THR A 1 99 ? -4.735 -4.632 16.977 1.00 91.75 99 THR A O 1
ATOM 800 N N . ARG A 1 100 ? -6.952 -4.654 17.054 1.00 91.56 100 ARG A N 1
ATOM 801 C CA . ARG A 1 100 ? -7.166 -4.408 15.616 1.00 91.56 100 ARG A CA 1
ATOM 802 C C . ARG A 1 100 ? -7.633 -2.997 15.319 1.00 91.56 100 ARG A C 1
ATOM 804 O O . ARG A 1 100 ? -7.395 -2.506 14.215 1.00 91.56 100 ARG A O 1
ATOM 811 N N . SER A 1 101 ? -8.219 -2.327 16.301 1.00 94.88 101 SER A N 1
ATOM 812 C CA . SER A 1 101 ? -8.628 -0.937 16.171 1.00 94.88 101 SER A CA 1
ATOM 813 C C . SER A 1 101 ? -8.496 -0.169 17.471 1.00 94.88 101 SER A C 1
ATOM 815 O O . SER A 1 101 ? -8.625 -0.722 18.562 1.00 94.88 101 SER A O 1
ATOM 817 N N . ILE A 1 102 ? -8.294 1.133 17.334 1.00 95.44 102 ILE A N 1
ATOM 818 C CA . ILE A 1 102 ? -8.397 2.092 18.423 1.00 95.44 102 ILE A CA 1
ATOM 819 C C . ILE A 1 102 ? -9.471 3.100 18.038 1.00 95.44 102 ILE A C 1
ATOM 821 O O . ILE A 1 102 ? -9.362 3.757 17.004 1.00 95.44 102 ILE A O 1
ATOM 825 N N . VAL A 1 103 ? -10.506 3.210 18.859 1.00 96.31 103 VAL A N 1
ATOM 826 C CA . VAL A 1 103 ? -11.472 4.304 18.798 1.00 96.31 103 VAL A CA 1
ATOM 827 C C . VAL A 1 103 ? -10.957 5.390 19.723 1.00 96.31 103 VAL A C 1
ATOM 829 O O . VAL A 1 103 ? -10.584 5.105 20.857 1.00 96.31 103 VAL A O 1
ATOM 832 N N . PHE A 1 104 ? -10.890 6.627 19.254 1.00 95.38 104 PHE A N 1
ATOM 833 C CA . PHE A 1 104 ? -10.381 7.713 20.081 1.00 95.38 104 PHE A CA 1
ATOM 834 C C . PHE A 1 104 ? -11.301 8.915 20.049 1.00 95.38 104 PHE A C 1
ATOM 836 O O . PHE A 1 104 ? -11.960 9.180 19.048 1.00 95.38 104 PHE A O 1
ATOM 843 N N . LYS A 1 105 ? -11.317 9.647 21.154 1.00 95.25 105 LYS A N 1
ATOM 844 C CA . LYS A 1 105 ? -11.870 10.993 21.221 1.00 95.25 105 LYS A CA 1
ATOM 845 C C . LYS A 1 105 ? -10.743 11.994 20.968 1.00 95.25 105 LYS A C 1
ATOM 847 O O . LYS A 1 105 ? -9.663 11.818 21.520 1.00 95.25 105 LYS A O 1
ATOM 852 N N . SER A 1 106 ? -10.955 12.994 20.124 1.00 93.56 106 SER A N 1
ATOM 853 C CA . SER A 1 106 ? -9.964 14.034 19.808 1.00 93.56 106 SER A CA 1
ATOM 854 C C . SER A 1 106 ? -10.481 15.435 20.126 1.00 93.56 106 SER A C 1
ATOM 856 O O . SER A 1 106 ? -11.582 15.580 20.667 1.00 93.56 106 SER A O 1
ATOM 858 N N . LYS A 1 107 ? -9.718 16.475 19.749 1.00 92.25 107 LYS A N 1
ATOM 859 C CA . LYS A 1 107 ? -10.196 17.867 19.790 1.00 92.25 107 LYS A CA 1
ATOM 860 C C . LYS A 1 107 ? -11.604 17.993 19.202 1.00 92.25 107 LYS A C 1
ATOM 862 O O . LYS A 1 107 ? -11.957 17.296 18.245 1.00 92.25 107 LYS A O 1
ATOM 867 N N . PHE A 1 108 ? -12.383 18.903 19.788 1.00 89.69 108 PHE A N 1
ATOM 868 C CA . PHE A 1 108 ? -13.780 19.180 19.431 1.00 89.69 108 PHE A CA 1
ATOM 869 C C . PHE A 1 108 ? -14.721 17.975 19.572 1.00 89.69 108 PHE A C 1
ATOM 871 O O . PHE A 1 108 ? -15.705 17.871 18.846 1.00 89.69 108 PHE A O 1
ATOM 878 N N . GLU A 1 109 ? -14.422 17.056 20.499 1.00 87.94 109 GLU A N 1
ATOM 879 C CA . GLU A 1 109 ? -15.258 15.880 20.790 1.00 87.94 109 GLU A CA 1
ATOM 880 C C . GLU A 1 109 ? -15.423 14.923 19.591 1.00 87.94 109 GLU A C 1
ATOM 882 O O . GLU A 1 109 ? -16.312 14.067 19.577 1.00 87.94 109 GLU A O 1
ATOM 887 N N . HIS A 1 110 ? -14.565 15.034 18.572 1.00 90.75 110 HIS A N 1
ATOM 888 C CA . HIS A 1 110 ? -14.626 14.155 17.412 1.00 90.75 110 HIS A CA 1
ATOM 889 C C . HIS A 1 110 ? -14.236 12.724 17.792 1.00 90.75 110 HIS A C 1
ATOM 891 O O . HIS A 1 110 ? -13.205 12.485 18.420 1.00 90.75 110 HIS A O 1
ATOM 897 N N . ILE A 1 111 ? -15.054 11.760 17.366 1.00 93.12 111 ILE A N 1
ATOM 898 C CA . ILE A 1 111 ? -14.732 10.337 17.472 1.00 93.12 111 ILE A CA 1
ATOM 899 C C . ILE A 1 111 ? -13.982 9.921 16.210 1.00 93.12 111 ILE A C 1
ATOM 901 O O . ILE A 1 111 ? -14.521 9.963 15.102 1.00 93.12 111 ILE A O 1
ATOM 905 N N . GLY A 1 112 ? -12.736 9.507 16.390 1.00 94.50 112 GLY A N 1
ATOM 906 C CA . GLY A 1 112 ? -11.874 8.984 15.347 1.00 94.50 112 GLY A CA 1
ATOM 907 C C . GLY A 1 112 ? -11.634 7.484 15.475 1.00 94.50 112 GLY A C 1
ATOM 908 O O . GLY A 1 112 ? -12.022 6.822 16.441 1.00 94.50 112 GLY A O 1
ATOM 909 N N . LEU A 1 113 ? -10.980 6.942 14.453 1.00 95.62 113 LEU A N 1
ATOM 910 C CA . LEU A 1 113 ? -10.680 5.524 14.335 1.00 95.62 113 LEU A CA 1
ATOM 911 C C . LEU A 1 113 ? -9.252 5.342 13.821 1.00 95.62 113 LEU A C 1
ATOM 913 O O . LEU A 1 113 ? -8.843 5.986 12.861 1.00 95.62 113 LEU A O 1
ATOM 917 N N . VAL A 1 114 ? -8.511 4.430 14.434 1.00 94.00 114 VAL A N 1
ATOM 918 C CA . VAL A 1 114 ? -7.238 3.918 13.928 1.00 94.00 114 VAL A CA 1
ATOM 919 C C . VAL A 1 114 ? -7.398 2.422 13.694 1.00 94.00 114 VAL A C 1
ATOM 921 O O . VAL A 1 114 ? -7.819 1.699 14.593 1.00 94.00 114 VAL A O 1
ATOM 924 N N . LEU A 1 115 ? -7.071 1.939 12.501 1.00 92.00 115 LEU A N 1
ATOM 925 C CA . LEU A 1 115 ? -7.191 0.534 12.111 1.00 92.00 115 LEU A CA 1
ATOM 926 C C . LEU A 1 115 ? -5.813 -0.071 11.915 1.00 92.00 115 LEU A C 1
ATOM 928 O O . LEU A 1 115 ? -5.073 0.388 11.059 1.00 92.00 115 LEU A O 1
ATOM 932 N N . PHE A 1 116 ? -5.487 -1.135 12.629 1.00 89.56 116 PHE A N 1
ATOM 933 C CA . PHE A 1 116 ? -4.188 -1.788 12.528 1.00 89.56 116 PHE A CA 1
ATOM 934 C C . PHE A 1 116 ? -4.268 -3.060 11.682 1.00 89.56 116 PHE A C 1
ATOM 936 O O . PHE A 1 116 ? -5.248 -3.821 11.725 1.00 89.56 116 PHE A O 1
ATOM 943 N N . GLU A 1 117 ? -3.200 -3.328 10.936 1.00 85.19 117 GLU A N 1
ATOM 944 C CA . GLU A 1 117 ? -2.991 -4.624 10.301 1.00 85.19 117 GLU A CA 1
ATOM 945 C C . GLU A 1 117 ? -2.956 -5.757 11.357 1.00 85.19 117 GLU A C 1
ATOM 947 O O . GLU A 1 117 ? -2.689 -5.493 12.537 1.00 85.19 117 GLU A O 1
ATOM 952 N N . PRO A 1 118 ? -3.241 -7.017 10.979 1.00 83.81 118 PRO A N 1
ATOM 953 C CA . PRO A 1 118 ? -3.006 -8.176 11.835 1.00 83.81 118 PRO A CA 1
ATOM 954 C C . PRO A 1 118 ? -1.529 -8.274 12.242 1.00 83.81 118 PRO A C 1
ATOM 956 O O . PRO A 1 118 ? -0.656 -7.879 11.464 1.00 83.81 118 PRO A O 1
ATOM 959 N N . PRO A 1 119 ? -1.214 -8.849 13.415 1.00 84.94 119 PRO A N 1
ATOM 960 C CA . PRO A 1 119 ? 0.167 -9.174 13.750 1.00 84.94 119 PRO A CA 1
ATOM 961 C C . PRO A 1 119 ? 0.723 -10.262 12.813 1.00 84.94 119 PRO A C 1
ATOM 963 O O . PRO A 1 119 ? -0.022 -11.074 12.262 1.00 84.94 119 PRO A O 1
ATOM 966 N N . ASN A 1 120 ? 2.052 -10.325 12.695 1.00 88.12 120 ASN A N 1
ATOM 967 C CA . ASN A 1 120 ? 2.791 -11.380 11.984 1.00 88.12 120 ASN A CA 1
ATOM 968 C C . ASN A 1 120 ? 2.501 -11.507 10.477 1.00 88.12 120 ASN A C 1
ATOM 970 O O . ASN A 1 120 ? 2.595 -12.606 9.922 1.00 88.12 120 ASN A O 1
ATOM 974 N N . ILE A 1 121 ? 2.169 -10.407 9.800 1.00 91.38 121 ILE A N 1
ATOM 975 C CA . ILE A 1 121 ? 2.055 -10.413 8.338 1.00 91.38 121 ILE A CA 1
ATOM 976 C C . ILE A 1 121 ? 3.440 -10.460 7.669 1.00 91.38 121 ILE A C 1
ATOM 978 O O . ILE A 1 121 ? 4.403 -9.858 8.154 1.00 91.38 121 ILE A O 1
ATOM 982 N N . LYS A 1 122 ? 3.543 -11.178 6.548 1.00 94.50 122 LYS A N 1
ATOM 983 C CA . LYS A 1 122 ? 4.748 -11.263 5.707 1.00 94.50 122 LYS A CA 1
ATOM 984 C C . LYS A 1 122 ? 4.514 -10.541 4.386 1.00 94.50 122 LYS A C 1
ATOM 986 O O . LYS A 1 122 ? 3.683 -10.976 3.592 1.00 94.50 122 LYS A O 1
ATOM 991 N N . VAL A 1 123 ? 5.250 -9.466 4.144 1.00 96.50 123 VAL A N 1
ATOM 992 C CA . VAL A 1 123 ? 5.089 -8.606 2.969 1.00 96.50 123 VAL A CA 1
ATOM 993 C C . VAL A 1 123 ? 6.301 -8.749 2.058 1.00 96.50 123 VAL A C 1
ATOM 995 O O . VAL A 1 123 ? 7.421 -8.412 2.442 1.00 96.50 123 VAL A O 1
ATOM 998 N N . GLY A 1 124 ? 6.074 -9.219 0.833 1.00 97.31 124 GLY A N 1
ATOM 999 C CA . GLY A 1 124 ? 7.095 -9.228 -0.209 1.00 97.31 124 GLY A CA 1
ATOM 1000 C C . GLY A 1 124 ? 7.161 -7.871 -0.903 1.00 97.31 124 GLY A C 1
ATOM 1001 O O . GLY A 1 124 ? 6.150 -7.364 -1.372 1.00 97.31 124 GLY A O 1
ATOM 1002 N N . ILE A 1 125 ? 8.336 -7.275 -1.005 1.00 97.75 125 ILE A N 1
ATOM 1003 C CA . ILE A 1 125 ? 8.568 -6.055 -1.773 1.00 97.75 125 ILE A CA 1
ATOM 1004 C C . ILE A 1 125 ? 9.399 -6.440 -2.985 1.00 97.75 125 ILE A C 1
ATOM 1006 O O . ILE A 1 125 ? 10.494 -6.975 -2.825 1.00 97.75 125 ILE A O 1
ATOM 1010 N N . VAL A 1 126 ? 8.885 -6.176 -4.185 1.00 96.31 126 VAL A N 1
ATOM 1011 C CA . VAL A 1 126 ? 9.676 -6.291 -5.415 1.00 96.31 126 VAL A CA 1
ATOM 1012 C C . VAL A 1 126 ? 9.806 -4.909 -6.022 1.00 96.31 126 VAL A C 1
ATOM 1014 O O . VAL A 1 126 ? 8.820 -4.317 -6.467 1.00 96.31 126 VAL A O 1
ATOM 1017 N N . ASP A 1 127 ? 11.032 -4.403 -6.011 1.00 93.19 127 ASP A N 1
ATOM 1018 C CA . ASP A 1 127 ? 11.379 -3.088 -6.529 1.00 93.19 127 ASP A CA 1
ATOM 1019 C C . ASP A 1 127 ? 12.419 -3.203 -7.646 1.00 93.19 127 ASP A C 1
ATOM 1021 O O . ASP A 1 127 ? 13.107 -4.216 -7.784 1.00 93.19 127 ASP A O 1
ATOM 1025 N N . ILE A 1 128 ? 12.512 -2.162 -8.463 1.00 90.06 128 ILE A N 1
ATOM 1026 C CA . ILE A 1 128 ? 13.368 -2.116 -9.643 1.00 90.06 128 ILE A CA 1
ATOM 1027 C C . ILE A 1 128 ? 14.281 -0.903 -9.566 1.00 90.06 128 ILE A C 1
ATOM 1029 O O . ILE A 1 128 ? 13.819 0.191 -9.239 1.00 90.06 128 ILE A O 1
ATOM 1033 N N . ILE A 1 129 ? 15.560 -1.120 -9.878 1.00 89.62 129 ILE A N 1
ATOM 1034 C CA . ILE A 1 129 ? 16.596 -0.094 -9.960 1.00 89.62 129 ILE A CA 1
ATOM 1035 C C . ILE A 1 129 ? 17.341 -0.165 -11.297 1.00 89.62 129 ILE A C 1
ATOM 1037 O O . ILE A 1 129 ? 17.522 -1.263 -11.820 1.00 89.62 129 ILE A O 1
ATOM 1041 N N . PRO A 1 130 ? 17.843 0.970 -11.812 1.00 82.88 130 PRO A N 1
ATOM 1042 C CA . PRO A 1 130 ? 17.387 2.335 -11.521 1.00 82.88 130 PRO A CA 1
ATOM 1043 C C . PRO A 1 130 ? 15.937 2.578 -12.003 1.00 82.88 130 PRO A C 1
ATOM 1045 O O . PRO A 1 130 ? 15.482 1.867 -12.903 1.00 82.88 130 PRO A O 1
ATOM 1048 N N . PRO A 1 131 ? 15.196 3.568 -11.453 1.00 82.38 131 PRO A N 1
ATOM 1049 C CA . PRO A 1 131 ? 15.575 4.590 -10.452 1.00 82.38 131 PRO A CA 1
ATOM 1050 C C . PRO A 1 131 ? 15.736 4.019 -9.026 1.00 82.38 131 PRO A C 1
ATOM 1052 O O . PRO A 1 131 ? 15.488 2.835 -8.843 1.00 82.38 131 PRO A O 1
ATOM 1055 N N . PRO A 1 132 ? 16.153 4.799 -8.002 1.00 85.88 132 PRO A N 1
ATOM 1056 C CA . PRO A 1 132 ? 16.334 4.288 -6.638 1.00 85.88 132 PRO A CA 1
ATOM 1057 C C . PRO A 1 132 ? 15.141 3.477 -6.102 1.00 85.88 132 PRO A C 1
ATOM 1059 O O . PRO A 1 132 ? 13.987 3.720 -6.468 1.00 85.88 132 PRO A O 1
ATOM 1062 N N . ALA A 1 133 ? 15.430 2.519 -5.214 1.00 91.44 133 ALA A N 1
ATOM 1063 C CA . ALA A 1 133 ? 14.453 1.584 -4.652 1.00 91.44 133 ALA A CA 1
ATOM 1064 C C . ALA A 1 133 ? 13.508 2.277 -3.652 1.00 91.44 133 ALA A C 1
ATOM 1066 O O . ALA A 1 133 ? 13.679 2.207 -2.431 1.00 91.44 133 ALA A O 1
ATOM 1067 N N . LYS A 1 134 ? 12.506 2.986 -4.176 1.00 93.19 134 LYS A N 1
ATOM 1068 C CA . LYS A 1 134 ? 11.563 3.787 -3.390 1.00 93.19 134 LYS A CA 1
ATOM 1069 C C . LYS A 1 134 ? 10.792 2.954 -2.368 1.00 93.19 134 LYS A C 1
ATOM 1071 O O . LYS A 1 134 ? 10.584 3.422 -1.255 1.00 93.19 134 LYS A O 1
ATOM 1076 N N . LEU A 1 135 ? 10.374 1.731 -2.699 1.00 96.19 135 LEU A N 1
ATOM 1077 C CA . LEU A 1 135 ? 9.637 0.892 -1.747 1.00 96.19 135 LEU A CA 1
ATOM 1078 C C . LEU A 1 135 ? 10.531 0.425 -0.598 1.00 96.19 135 LEU A C 1
ATOM 1080 O O . LEU A 1 135 ? 10.060 0.320 0.531 1.00 96.19 135 LEU A O 1
ATOM 1084 N N . GLN A 1 136 ? 11.818 0.192 -0.862 1.00 95.50 136 GLN A N 1
ATOM 1085 C CA . GLN A 1 136 ? 12.786 -0.116 0.188 1.00 95.50 136 GLN A CA 1
ATOM 1086 C C . GLN A 1 136 ? 12.950 1.063 1.160 1.00 95.50 136 GLN A C 1
ATOM 1088 O O . GLN A 1 136 ? 12.910 0.849 2.372 1.00 95.50 136 GLN A O 1
ATOM 1093 N N . ASP A 1 137 ? 13.054 2.298 0.652 1.00 95.31 137 ASP A N 1
ATOM 1094 C CA . ASP A 1 137 ? 13.046 3.511 1.490 1.00 95.31 137 ASP A CA 1
ATOM 1095 C C . ASP A 1 137 ? 11.759 3.609 2.327 1.00 95.31 137 ASP A C 1
ATOM 1097 O O . ASP A 1 137 ? 11.814 3.823 3.541 1.00 95.31 137 ASP A O 1
ATOM 1101 N N . GLN A 1 138 ? 10.594 3.367 1.715 1.00 95.81 138 GLN A N 1
ATOM 1102 C CA . GLN A 1 138 ? 9.313 3.397 2.427 1.00 95.81 138 GLN A CA 1
ATOM 1103 C C . GLN A 1 138 ? 9.252 2.362 3.560 1.00 95.81 138 GLN A C 1
ATOM 1105 O O . GLN A 1 138 ? 8.808 2.698 4.660 1.00 95.81 138 GLN A O 1
ATOM 1110 N N . VAL A 1 139 ? 9.747 1.135 3.346 1.00 96.12 139 VAL A N 1
ATOM 1111 C CA . VAL A 1 139 ? 9.852 0.119 4.411 1.00 96.12 139 VAL A CA 1
ATOM 1112 C C . VAL A 1 139 ? 10.700 0.637 5.569 1.00 96.12 139 VAL A C 1
ATOM 1114 O O . VAL A 1 139 ? 10.247 0.627 6.716 1.00 96.12 139 VAL A O 1
ATOM 1117 N N . GLN A 1 140 ? 11.911 1.119 5.279 1.00 95.25 140 GLN A N 1
ATOM 1118 C CA . GLN A 1 140 ? 12.850 1.582 6.303 1.00 95.25 140 GLN A CA 1
ATOM 1119 C C . GLN A 1 140 ? 12.272 2.747 7.108 1.00 95.25 140 GLN A C 1
ATOM 1121 O O . GLN A 1 140 ? 12.321 2.747 8.341 1.00 95.25 140 GLN A O 1
ATOM 1126 N N . ARG A 1 141 ? 11.667 3.726 6.430 1.00 94.00 141 ARG A N 1
ATOM 1127 C CA . ARG A 1 141 ? 11.022 4.875 7.073 1.00 94.00 141 ARG A CA 1
ATOM 1128 C C . ARG A 1 141 ? 9.825 4.456 7.915 1.00 94.00 141 ARG A C 1
ATOM 1130 O O . ARG A 1 141 ? 9.701 4.926 9.045 1.00 94.00 141 ARG A O 1
ATOM 1137 N N . ALA A 1 142 ? 8.977 3.563 7.407 1.00 91.69 142 ALA A N 1
ATOM 1138 C CA . ALA A 1 142 ? 7.820 3.063 8.138 1.00 91.69 142 ALA A CA 1
ATOM 1139 C C . ALA A 1 142 ? 8.232 2.333 9.424 1.00 91.69 142 ALA A C 1
ATOM 1141 O O . ALA A 1 142 ? 7.657 2.591 10.481 1.00 91.69 142 ALA A O 1
ATOM 1142 N N . GLN A 1 143 ? 9.258 1.478 9.358 1.00 92.31 143 GLN A N 1
ATOM 1143 C CA . GLN A 1 143 ? 9.798 0.780 10.527 1.00 92.31 143 GLN A CA 1
ATOM 1144 C C . GLN A 1 143 ? 10.444 1.752 11.521 1.00 92.31 143 GLN A C 1
ATOM 1146 O O . GLN A 1 143 ? 10.107 1.727 12.704 1.00 92.31 143 GLN A O 1
ATOM 1151 N N . LYS A 1 144 ? 11.312 2.659 11.049 1.00 92.69 144 LYS A N 1
ATOM 1152 C CA . LYS A 1 144 ? 12.000 3.655 11.891 1.00 92.69 144 LYS A CA 1
ATOM 1153 C C . LYS A 1 144 ? 11.024 4.563 12.640 1.00 92.69 144 LYS A C 1
ATOM 1155 O O . LYS A 1 144 ? 11.291 4.955 13.770 1.00 92.69 144 LYS A O 1
ATOM 1160 N N . GLN A 1 145 ? 9.903 4.908 12.012 1.00 89.12 145 GLN A N 1
ATOM 1161 C CA . GLN A 1 145 ? 8.889 5.792 12.588 1.00 89.12 145 GLN A CA 1
ATOM 1162 C C . GLN A 1 145 ? 7.794 5.048 13.371 1.00 89.12 145 GLN A C 1
ATOM 1164 O O . GLN A 1 145 ? 6.887 5.700 13.886 1.00 89.12 145 GLN A O 1
ATOM 1169 N N . GLY A 1 146 ? 7.850 3.713 13.463 1.00 87.00 146 GLY A N 1
ATOM 1170 C CA . GLY A 1 146 ? 6.826 2.914 14.147 1.00 87.00 146 GLY A CA 1
ATOM 1171 C C . GLY A 1 146 ? 5.451 2.954 13.468 1.00 87.00 146 GLY A C 1
ATOM 1172 O O . GLY A 1 146 ? 4.431 2.804 14.133 1.00 87.00 146 GLY A O 1
ATOM 1173 N N . LEU A 1 147 ? 5.409 3.177 12.149 1.00 87.69 147 LEU A N 1
ATOM 1174 C CA . LEU A 1 147 ? 4.174 3.272 11.350 1.00 87.69 147 LEU A CA 1
ATOM 1175 C C . LEU A 1 147 ? 3.657 1.913 10.855 1.00 87.69 147 LEU A C 1
ATOM 1177 O O . LEU A 1 147 ? 2.681 1.843 10.101 1.00 87.69 147 LEU A O 1
ATOM 1181 N N . VAL A 1 148 ? 4.335 0.840 11.239 1.00 88.94 148 VAL A N 1
ATOM 1182 C CA . VAL A 1 148 ? 3.965 -0.557 11.012 1.00 88.94 148 VAL A CA 1
ATOM 1183 C C . VAL A 1 148 ? 4.262 -1.329 12.286 1.00 88.94 148 VAL A C 1
ATOM 1185 O O . VAL A 1 148 ? 5.154 -0.957 13.056 1.00 88.94 148 VAL A O 1
ATOM 1188 N N . ARG A 1 149 ? 3.529 -2.414 12.508 1.00 88.31 149 ARG A N 1
ATOM 1189 C CA . ARG A 1 149 ? 3.809 -3.337 13.605 1.00 88.31 149 ARG A CA 1
ATOM 1190 C C . ARG A 1 149 ? 5.231 -3.878 13.543 1.00 88.31 149 ARG A C 1
ATOM 1192 O O . ARG A 1 149 ? 5.746 -4.174 12.466 1.00 88.31 149 ARG A O 1
ATOM 1199 N N . LYS A 1 150 ? 5.832 -4.095 14.715 1.00 88.62 150 LYS A N 1
ATOM 1200 C CA . LYS A 1 150 ? 7.155 -4.731 14.830 1.00 88.62 150 LYS A CA 1
ATOM 1201 C C . LYS A 1 150 ? 7.142 -6.162 14.289 1.00 88.62 150 LYS A C 1
ATOM 1203 O O . LYS A 1 150 ? 8.150 -6.651 13.796 1.00 88.62 150 LYS A O 1
ATOM 1208 N N . GLU A 1 151 ? 5.991 -6.821 14.367 1.00 90.12 151 GLU A N 1
ATOM 1209 C CA . GLU A 1 151 ? 5.761 -8.183 13.895 1.00 90.12 151 GLU A CA 1
ATOM 1210 C C . GLU A 1 151 ? 5.588 -8.276 12.371 1.00 90.12 151 GLU A C 1
ATOM 1212 O O . GLU A 1 151 ? 5.602 -9.382 11.827 1.00 90.12 151 GLU A O 1
ATOM 1217 N N . THR A 1 152 ? 5.418 -7.148 11.673 1.00 91.25 152 THR A N 1
ATOM 1218 C CA . THR A 1 152 ? 5.341 -7.109 10.208 1.00 91.25 152 THR A CA 1
ATOM 1219 C C . THR A 1 152 ? 6.721 -7.388 9.621 1.00 91.25 152 THR A C 1
ATOM 1221 O O . THR A 1 152 ? 7.664 -6.613 9.796 1.00 91.25 152 THR A O 1
ATOM 1224 N N . LYS A 1 153 ? 6.846 -8.507 8.904 1.00 94.69 153 LYS A N 1
ATOM 1225 C CA . LYS A 1 153 ? 8.102 -8.948 8.288 1.00 94.69 153 LYS A CA 1
ATOM 1226 C C . LYS A 1 153 ? 8.122 -8.548 6.821 1.00 94.69 153 LYS A C 1
ATOM 1228 O O . LYS A 1 153 ? 7.247 -8.960 6.065 1.00 94.69 153 LYS A O 1
ATOM 1233 N N . PHE A 1 154 ? 9.139 -7.794 6.420 1.00 96.31 154 PHE A N 1
ATOM 1234 C CA . PHE A 1 154 ? 9.359 -7.435 5.022 1.00 96.31 154 PHE A CA 1
ATOM 1235 C C . PHE A 1 154 ? 10.445 -8.310 4.413 1.00 96.31 154 PHE A C 1
ATOM 1237 O O . PHE A 1 154 ? 11.514 -8.477 4.998 1.00 96.31 154 PHE A O 1
ATOM 1244 N N . GLN A 1 155 ? 10.185 -8.821 3.216 1.00 96.81 155 GLN A N 1
ATOM 1245 C CA . GLN A 1 155 ? 11.202 -9.421 2.367 1.00 96.81 155 GLN A CA 1
ATOM 1246 C C . GLN A 1 155 ? 11.366 -8.547 1.135 1.00 96.81 155 GLN A C 1
ATOM 1248 O O . GLN A 1 155 ? 10.455 -8.451 0.319 1.00 96.81 155 GLN A O 1
ATOM 1253 N N . ILE A 1 156 ? 12.524 -7.910 1.002 1.00 96.38 156 ILE A N 1
ATOM 1254 C CA . ILE A 1 156 ? 12.782 -6.955 -0.072 1.00 96.38 156 ILE A CA 1
ATOM 1255 C C . ILE A 1 156 ? 13.655 -7.616 -1.129 1.00 96.38 156 ILE A C 1
ATOM 1257 O O . ILE A 1 156 ? 14.732 -8.126 -0.822 1.00 96.38 156 ILE A O 1
ATOM 1261 N N . LYS A 1 157 ? 13.191 -7.583 -2.376 1.00 95.56 157 LYS A N 1
ATOM 1262 C CA . LYS A 1 157 ? 13.959 -7.950 -3.557 1.00 95.56 157 LYS A CA 1
ATOM 1263 C C . LYS A 1 157 ? 14.056 -6.746 -4.478 1.00 95.56 157 LYS A C 1
ATOM 1265 O O . LYS A 1 157 ? 13.047 -6.259 -4.983 1.00 95.56 157 LYS A O 1
ATOM 1270 N N . THR A 1 158 ? 15.285 -6.315 -4.716 1.00 94.44 158 THR A N 1
ATOM 1271 C CA . THR A 1 158 ? 15.591 -5.211 -5.620 1.00 94.44 158 THR A CA 1
ATOM 1272 C C . THR A 1 158 ? 16.230 -5.771 -6.881 1.00 94.44 158 THR A C 1
ATOM 1274 O O . THR A 1 158 ? 17.193 -6.534 -6.804 1.00 94.44 158 THR A O 1
ATOM 1277 N N . ILE A 1 159 ? 15.670 -5.423 -8.033 1.00 91.88 159 ILE A N 1
ATOM 1278 C CA . ILE A 1 159 ? 16.063 -5.958 -9.334 1.00 91.88 159 ILE A CA 1
ATOM 1279 C C . ILE A 1 159 ? 16.806 -4.876 -10.092 1.00 91.88 159 ILE A C 1
ATOM 1281 O O . ILE A 1 159 ? 16.249 -3.816 -10.366 1.00 91.88 159 ILE A O 1
ATOM 1285 N N . ASP A 1 160 ? 18.061 -5.154 -10.418 1.00 91.12 160 ASP A N 1
ATOM 1286 C CA . ASP A 1 160 ? 18.913 -4.241 -11.165 1.00 91.12 160 ASP A CA 1
ATOM 1287 C C . ASP A 1 160 ? 18.771 -4.488 -12.668 1.00 91.12 160 ASP A C 1
ATOM 1289 O O . ASP A 1 160 ? 19.355 -5.424 -13.216 1.00 91.12 160 ASP A O 1
ATOM 1293 N N . ILE A 1 161 ? 18.009 -3.632 -13.350 1.00 88.12 161 ILE A N 1
ATOM 1294 C CA . ILE A 1 161 ? 17.745 -3.772 -14.790 1.00 88.12 161 ILE A CA 1
ATOM 1295 C C . ILE A 1 161 ? 19.002 -3.593 -15.634 1.00 88.12 161 ILE A C 1
ATOM 1297 O O . ILE A 1 161 ? 19.014 -4.029 -16.782 1.00 88.12 161 ILE A O 1
ATOM 1301 N N . LEU A 1 162 ? 20.067 -2.984 -15.097 1.00 86.75 162 LEU A N 1
ATOM 1302 C CA . LEU A 1 162 ? 21.332 -2.863 -15.821 1.00 86.75 162 LEU A CA 1
ATOM 1303 C C . LEU A 1 162 ? 22.069 -4.201 -15.922 1.00 86.75 162 LEU A C 1
ATOM 1305 O O . LEU A 1 162 ? 22.892 -4.357 -16.828 1.00 86.75 162 LEU A O 1
ATOM 1309 N N . LYS A 1 163 ? 21.773 -5.150 -15.024 1.00 88.38 163 LYS A N 1
ATOM 1310 C CA . LYS A 1 163 ? 22.309 -6.521 -15.041 1.00 88.38 163 LYS A CA 1
ATOM 1311 C C . LYS A 1 163 ? 21.497 -7.465 -15.923 1.00 88.38 163 LYS A C 1
ATOM 1313 O O . LYS A 1 163 ? 22.027 -8.475 -16.364 1.00 88.38 163 LYS A O 1
ATOM 1318 N N . GLU A 1 164 ? 20.250 -7.109 -16.219 1.00 84.50 164 GLU A N 1
ATOM 1319 C CA . GLU A 1 164 ? 19.365 -7.870 -17.111 1.00 84.50 164 GLU A CA 1
ATOM 1320 C C . GLU A 1 164 ? 19.659 -7.612 -18.600 1.00 84.50 164 GLU A C 1
ATOM 1322 O O . GLU A 1 164 ? 19.054 -8.235 -19.471 1.00 84.50 164 GLU A O 1
ATOM 1327 N N . ILE A 1 165 ? 20.573 -6.685 -18.919 1.00 83.62 165 ILE A N 1
ATOM 1328 C CA . ILE A 1 165 ? 20.931 -6.354 -20.301 1.00 83.62 165 ILE A CA 1
ATOM 1329 C C . ILE A 1 165 ? 21.956 -7.369 -20.822 1.00 83.62 165 ILE A C 1
ATOM 1331 O O . ILE A 1 165 ? 23.105 -7.347 -20.369 1.00 83.62 165 ILE A O 1
ATOM 1335 N N . PRO A 1 166 ? 21.607 -8.219 -21.803 1.00 83.12 166 PRO A N 1
ATOM 1336 C CA . PRO A 1 166 ? 22.587 -9.061 -22.462 1.00 83.12 166 PRO A CA 1
ATOM 1337 C C . PRO A 1 166 ? 23.536 -8.199 -23.311 1.00 83.12 166 PRO A C 1
ATOM 1339 O O . PRO A 1 166 ? 23.154 -7.111 -23.759 1.00 83.12 166 PRO A O 1
ATOM 1342 N N . PRO A 1 167 ? 24.754 -8.683 -23.602 1.00 84.81 167 PRO A N 1
ATOM 1343 C CA . PRO A 1 167 ? 25.596 -8.081 -24.627 1.00 84.81 167 PRO A CA 1
ATOM 1344 C C . PRO A 1 167 ? 24.814 -7.956 -25.941 1.00 84.81 167 PRO A C 1
ATOM 1346 O O . PRO A 1 167 ? 24.263 -8.935 -26.441 1.00 84.81 167 PRO A O 1
ATOM 1349 N N . THR A 1 168 ? 24.729 -6.742 -26.483 1.00 83.69 168 THR A N 1
ATOM 1350 C CA . THR A 1 168 ? 23.970 -6.458 -27.704 1.00 83.69 168 THR A CA 1
ATOM 1351 C C . THR A 1 168 ? 24.670 -5.388 -28.530 1.00 83.69 168 THR A C 1
ATOM 1353 O O . THR A 1 168 ? 25.206 -4.420 -27.990 1.00 83.69 168 THR A O 1
ATOM 1356 N N . ASN A 1 169 ? 24.643 -5.567 -29.850 1.00 84.50 169 ASN A N 1
ATOM 1357 C CA . ASN A 1 169 ? 25.120 -4.578 -30.819 1.00 84.50 169 ASN A CA 1
ATOM 1358 C C . ASN A 1 169 ? 24.005 -3.606 -31.244 1.00 84.50 169 ASN A C 1
ATOM 1360 O O . ASN A 1 169 ? 24.242 -2.690 -32.034 1.00 84.50 169 ASN A O 1
ATOM 1364 N N . TYR A 1 170 ? 22.779 -3.817 -30.757 1.00 88.81 170 TYR A N 1
ATOM 1365 C CA . TYR A 1 170 ? 21.629 -2.979 -31.063 1.00 88.81 170 TYR A CA 1
ATOM 1366 C C . TYR A 1 170 ? 21.494 -1.822 -30.069 1.00 88.81 170 TYR A C 1
ATOM 1368 O O . TYR A 1 170 ? 21.882 -1.955 -28.905 1.00 88.81 170 TYR A O 1
ATOM 1376 N N . PRO A 1 171 ? 20.904 -0.685 -30.485 1.00 90.31 171 PRO A N 1
ATOM 1377 C CA . PRO A 1 171 ? 20.536 0.367 -29.552 1.00 90.31 171 PRO A CA 1
ATOM 1378 C C . PRO A 1 171 ? 19.617 -0.177 -28.455 1.00 90.31 171 PRO A C 1
ATOM 1380 O O . PRO A 1 171 ? 18.654 -0.897 -28.733 1.00 90.31 171 PRO A O 1
ATOM 1383 N N . VAL A 1 172 ? 19.915 0.197 -27.212 1.00 91.75 172 VAL A N 1
ATOM 1384 C CA . VAL A 1 172 ? 19.138 -0.207 -26.042 1.00 91.75 172 VAL A CA 1
ATOM 1385 C C . VAL A 1 172 ? 18.201 0.925 -25.634 1.00 91.75 172 VAL A C 1
ATOM 1387 O O . VAL A 1 172 ? 18.652 2.050 -25.395 1.00 91.75 172 VAL A O 1
ATOM 1390 N N . VAL A 1 173 ? 16.906 0.620 -25.552 1.00 91.75 173 VAL A N 1
ATOM 1391 C CA . VAL A 1 173 ? 15.847 1.564 -25.178 1.00 91.75 173 VAL A CA 1
ATOM 1392 C C . VAL A 1 173 ? 15.350 1.274 -23.763 1.00 91.75 173 VAL A C 1
ATOM 1394 O O . VAL A 1 173 ? 14.997 0.138 -23.444 1.00 91.75 173 VAL A O 1
ATOM 1397 N N . PHE A 1 174 ? 15.314 2.314 -22.932 1.00 90.25 174 PHE A N 1
ATOM 1398 C CA . PHE A 1 174 ? 14.858 2.304 -21.542 1.00 90.25 174 PHE A CA 1
ATOM 1399 C C . PHE A 1 174 ? 13.509 3.018 -21.381 1.00 90.25 174 PHE A C 1
ATOM 1401 O O . PHE A 1 174 ? 13.195 3.920 -22.161 1.00 90.25 174 PHE A O 1
ATOM 1408 N N . PRO A 1 175 ? 12.714 2.663 -20.353 1.00 84.12 175 PRO A N 1
ATOM 1409 C CA . PRO A 1 175 ? 11.372 3.206 -20.174 1.00 84.12 175 PRO A CA 1
ATOM 1410 C C . PRO A 1 175 ? 11.367 4.642 -19.638 1.00 84.12 175 PRO A C 1
ATOM 1412 O O . PRO A 1 175 ? 10.418 5.372 -19.897 1.00 84.12 175 PRO A O 1
ATOM 1415 N N . CYS A 1 176 ? 12.399 5.043 -18.895 1.00 79.31 176 CYS A N 1
ATOM 1416 C CA . CYS A 1 176 ? 12.589 6.412 -18.435 1.00 79.31 176 CYS A CA 1
ATOM 1417 C C . CYS A 1 176 ? 14.075 6.737 -18.320 1.00 79.31 176 CYS A C 1
ATOM 1419 O O . CYS A 1 176 ? 14.916 5.836 -18.200 1.00 79.31 176 CYS A O 1
ATOM 1421 N N . SER A 1 177 ? 14.372 8.027 -18.306 1.00 79.31 177 SER A N 1
ATOM 1422 C CA . SER A 1 177 ? 15.695 8.576 -18.078 1.00 79.31 177 SER A CA 1
ATOM 1423 C C . SER A 1 177 ? 16.219 8.136 -16.716 1.00 79.31 177 SER A C 1
ATOM 1425 O O . SER A 1 177 ? 15.545 8.236 -15.690 1.00 79.31 177 SER A O 1
ATOM 1427 N N . ALA A 1 178 ? 17.437 7.604 -16.715 1.00 74.00 178 ALA A N 1
ATOM 1428 C CA . ALA A 1 178 ? 18.106 7.126 -15.518 1.00 74.00 178 ALA A CA 1
ATOM 1429 C C . ALA A 1 178 ? 19.610 7.383 -15.616 1.00 74.00 178 ALA A C 1
ATOM 1431 O O . ALA A 1 178 ? 20.222 7.218 -16.675 1.00 74.00 178 ALA A O 1
ATOM 1432 N N . SER A 1 179 ? 20.222 7.729 -14.483 1.00 70.75 179 SER A N 1
ATOM 1433 C CA . SER A 1 179 ? 21.675 7.837 -14.348 1.00 70.75 179 SER A CA 1
ATOM 1434 C C . SER A 1 179 ? 22.301 6.445 -14.402 1.00 70.75 179 SER A C 1
ATOM 1436 O O . SER A 1 179 ? 22.495 5.791 -13.382 1.00 70.75 179 SER A O 1
ATOM 1438 N N . THR A 1 180 ? 22.567 5.963 -15.612 1.00 70.75 180 THR A N 1
ATOM 1439 C CA . THR A 1 180 ? 23.066 4.601 -15.867 1.00 70.75 180 THR A CA 1
ATOM 1440 C C . THR A 1 180 ? 24.562 4.544 -16.175 1.00 70.75 180 THR A C 1
ATOM 1442 O O . THR A 1 180 ? 25.122 3.454 -16.257 1.00 70.75 180 THR A O 1
ATOM 1445 N N . GLY A 1 181 ? 25.205 5.694 -16.416 1.00 70.00 181 GLY A N 1
ATOM 1446 C CA . GLY A 1 181 ? 26.593 5.774 -16.896 1.00 70.00 181 GLY A CA 1
ATOM 1447 C C . GLY A 1 181 ? 26.812 5.196 -18.304 1.00 70.00 181 GLY A C 1
ATOM 1448 O O . GLY A 1 181 ? 27.945 5.151 -18.774 1.00 70.00 181 GLY A O 1
ATOM 1449 N N . LYS A 1 182 ? 25.747 4.757 -18.990 1.00 72.62 182 LYS A N 1
ATOM 1450 C CA . LYS A 1 182 ? 25.777 4.174 -20.337 1.00 72.62 182 LYS A CA 1
ATOM 1451 C C . LYS A 1 182 ? 25.066 5.096 -21.327 1.00 72.62 182 LYS A C 1
ATOM 1453 O O . LYS A 1 182 ? 24.106 5.782 -20.980 1.00 72.62 182 LYS A O 1
ATOM 1458 N N . LYS A 1 183 ? 25.506 5.081 -22.588 1.00 78.62 183 LYS A N 1
ATOM 1459 C CA . LYS A 1 183 ? 24.847 5.814 -23.679 1.00 78.62 183 LYS A CA 1
ATOM 1460 C C . LYS A 1 183 ? 23.611 5.036 -24.148 1.00 78.62 183 LYS A C 1
ATOM 1462 O O . LYS A 1 183 ? 23.710 4.179 -25.020 1.00 78.62 183 LYS A O 1
ATOM 1467 N N . LEU A 1 184 ? 22.469 5.310 -23.525 1.00 86.06 184 LEU A N 1
ATOM 1468 C CA . LEU A 1 184 ? 21.184 4.648 -23.779 1.00 86.06 184 LEU A CA 1
ATOM 1469 C C . LEU A 1 184 ? 20.207 5.587 -24.499 1.00 86.06 184 LEU A C 1
ATOM 1471 O O . LEU A 1 184 ? 20.466 6.783 -24.624 1.00 86.06 184 LEU A O 1
ATOM 1475 N N . ILE A 1 185 ? 19.110 5.025 -25.007 1.00 90.38 185 ILE A N 1
ATOM 1476 C CA . ILE A 1 185 ? 17.961 5.774 -25.533 1.00 90.38 185 ILE A CA 1
ATOM 1477 C C . ILE A 1 185 ? 16.846 5.703 -24.490 1.00 90.38 185 ILE A C 1
ATOM 1479 O O . ILE A 1 185 ? 16.538 4.611 -24.009 1.00 90.38 185 ILE A O 1
ATOM 1483 N N . PHE A 1 186 ? 16.223 6.826 -24.156 1.00 91.19 186 PHE A N 1
ATOM 1484 C CA . PHE A 1 186 ? 15.186 6.885 -23.126 1.00 91.19 186 PHE A CA 1
ATOM 1485 C C . PHE A 1 186 ? 13.832 7.261 -23.720 1.00 91.19 186 PHE A C 1
ATOM 1487 O O . PHE A 1 186 ? 13.708 8.257 -24.422 1.00 91.19 186 PHE A O 1
ATOM 1494 N N . LEU A 1 187 ? 12.794 6.474 -23.439 1.00 88.88 187 LEU A N 1
ATOM 1495 C CA . LEU A 1 187 ? 11.458 6.685 -24.002 1.00 88.88 187 LEU A CA 1
ATOM 1496 C C . LEU A 1 187 ? 10.862 8.063 -23.665 1.00 88.88 187 LEU A C 1
ATOM 1498 O O . LEU A 1 187 ? 10.176 8.652 -24.496 1.00 88.88 187 LEU A O 1
ATOM 1502 N N . ASP A 1 188 ? 11.143 8.584 -22.474 1.00 85.69 188 ASP A N 1
ATOM 1503 C CA . ASP A 1 188 ? 10.646 9.877 -21.992 1.00 85.69 188 ASP A CA 1
ATOM 1504 C C . ASP A 1 188 ? 11.376 11.097 -22.583 1.00 85.69 188 ASP A C 1
ATOM 1506 O O . ASP A 1 188 ? 10.821 12.192 -22.557 1.00 85.69 188 ASP A O 1
ATOM 1510 N N . ALA A 1 189 ? 12.577 10.922 -23.146 1.00 87.88 189 ALA A N 1
ATOM 1511 C CA . ALA A 1 189 ? 13.398 12.016 -23.678 1.00 87.88 189 ALA A CA 1
ATOM 1512 C C . ALA A 1 189 ? 13.670 11.916 -25.192 1.00 87.88 189 ALA A C 1
ATOM 1514 O O . ALA A 1 189 ? 13.811 12.929 -25.874 1.00 87.88 189 ALA A O 1
ATOM 1515 N N . ASP A 1 190 ? 13.718 10.704 -25.745 1.00 91.94 190 ASP A N 1
ATOM 1516 C CA . ASP A 1 190 ? 14.211 10.412 -27.094 1.00 91.94 190 ASP A CA 1
ATOM 1517 C C . ASP A 1 190 ? 13.098 9.965 -28.063 1.00 91.94 190 ASP A C 1
ATOM 1519 O O . ASP A 1 190 ? 13.357 9.255 -29.040 1.00 91.94 190 ASP A O 1
ATOM 1523 N N . ALA A 1 191 ? 11.844 10.370 -27.839 1.00 91.06 191 ALA A N 1
ATOM 1524 C CA . ALA A 1 191 ? 10.702 9.908 -28.640 1.00 91.06 191 ALA A CA 1
ATOM 1525 C C . ALA A 1 191 ? 10.897 10.112 -30.160 1.00 91.06 191 ALA A C 1
ATOM 1527 O O . ALA A 1 191 ? 10.599 9.217 -30.949 1.00 91.06 191 ALA A O 1
ATOM 1528 N N . GLN A 1 192 ? 11.455 11.253 -30.585 1.00 92.38 192 GLN A N 1
ATOM 1529 C CA . GLN A 1 192 ? 11.756 11.518 -32.002 1.00 92.38 192 GLN A CA 1
ATOM 1530 C C . GLN A 1 192 ? 12.869 10.621 -32.549 1.00 92.38 192 GLN A C 1
ATOM 1532 O O . GLN A 1 192 ? 12.787 10.120 -33.668 1.00 92.38 192 GLN A O 1
ATOM 1537 N N . LYS A 1 193 ? 13.901 10.361 -31.746 1.00 92.56 193 LYS A N 1
ATOM 1538 C CA . LYS A 1 193 ? 14.978 9.445 -32.122 1.00 92.56 193 LYS A CA 1
ATOM 1539 C C . LYS A 1 193 ? 14.426 8.039 -32.326 1.00 92.56 193 LYS A C 1
ATOM 1541 O O . LYS A 1 193 ? 14.746 7.428 -33.335 1.00 92.56 193 LYS A O 1
ATOM 1546 N N . ILE A 1 194 ? 13.551 7.571 -31.431 1.00 93.38 194 ILE A N 1
ATOM 1547 C CA . ILE A 1 194 ? 12.865 6.271 -31.524 1.00 93.38 194 ILE A CA 1
ATOM 1548 C C . ILE A 1 194 ? 12.025 6.170 -32.807 1.00 93.38 194 ILE A C 1
ATOM 1550 O O . ILE A 1 194 ? 12.109 5.158 -33.508 1.00 93.38 194 ILE A O 1
ATOM 1554 N N . ARG A 1 195 ? 11.265 7.221 -33.151 1.00 94.44 195 ARG A N 1
ATOM 1555 C CA . ARG A 1 195 ? 10.479 7.294 -34.402 1.00 94.44 195 ARG A CA 1
ATOM 1556 C C . ARG A 1 195 ? 11.341 7.097 -35.650 1.00 94.44 195 ARG A C 1
ATOM 1558 O O . ARG A 1 195 ? 10.907 6.447 -36.592 1.00 94.44 195 ARG A O 1
ATOM 1565 N N . ASN A 1 196 ? 12.569 7.610 -35.628 1.00 93.81 196 ASN A N 1
ATOM 1566 C CA . ASN A 1 196 ? 13.484 7.592 -36.770 1.00 93.81 196 ASN A CA 1
ATOM 1567 C C . ASN A 1 196 ? 14.430 6.377 -36.797 1.00 93.81 196 ASN A C 1
ATOM 1569 O O . ASN A 1 196 ? 15.236 6.250 -37.721 1.00 93.81 196 ASN A O 1
ATOM 1573 N N . LEU A 1 197 ? 14.374 5.481 -35.804 1.00 92.19 197 LEU A N 1
ATOM 1574 C CA . LEU A 1 197 ? 15.196 4.271 -35.805 1.00 92.19 197 LEU A CA 1
ATOM 1575 C C . LEU A 1 197 ? 14.764 3.321 -36.929 1.00 92.19 197 LEU A C 1
ATOM 1577 O O . LEU A 1 197 ? 13.596 2.965 -37.063 1.00 92.19 197 LEU A O 1
ATOM 1581 N N . ASN A 1 198 ? 15.749 2.860 -37.696 1.00 91.31 198 ASN A N 1
ATOM 1582 C CA . ASN A 1 198 ? 15.584 1.926 -38.812 1.00 91.31 198 ASN A CA 1
ATOM 1583 C C . ASN A 1 198 ? 16.318 0.590 -38.595 1.00 91.31 198 ASN A C 1
ATOM 1585 O O . ASN A 1 198 ? 16.419 -0.221 -39.512 1.00 91.31 198 ASN A O 1
ATOM 1589 N N . LYS A 1 199 ? 16.848 0.361 -37.389 1.00 90.62 199 LYS A N 1
ATOM 1590 C CA . LYS A 1 199 ? 17.547 -0.867 -36.993 1.00 90.62 199 LYS A CA 1
ATOM 1591 C C . LYS A 1 199 ? 16.772 -1.570 -35.874 1.00 90.62 199 LYS A C 1
ATOM 1593 O O . LYS A 1 199 ? 16.066 -0.884 -35.132 1.00 90.62 199 LYS A O 1
ATOM 1598 N N . PRO A 1 200 ? 16.918 -2.899 -35.716 1.00 93.94 200 PRO A N 1
ATOM 1599 C CA . PRO A 1 200 ? 16.405 -3.601 -34.547 1.00 93.94 200 PRO A CA 1
ATOM 1600 C C . PRO A 1 200 ? 16.909 -2.966 -33.252 1.00 93.94 200 PRO A C 1
ATOM 1602 O O . PRO A 1 200 ? 18.027 -2.445 -33.205 1.00 93.94 200 PRO A O 1
ATOM 1605 N N . ILE A 1 201 ? 16.087 -3.032 -32.209 1.00 94.25 201 ILE A N 1
ATOM 1606 C CA . ILE A 1 201 ? 16.424 -2.521 -30.880 1.00 94.25 201 ILE A CA 1
ATOM 1607 C C . ILE A 1 201 ? 16.287 -3.604 -29.821 1.00 94.25 201 ILE A C 1
ATOM 1609 O O . ILE A 1 201 ? 15.462 -4.516 -29.932 1.00 94.25 201 ILE A O 1
ATOM 1613 N N . THR A 1 202 ? 17.045 -3.439 -28.745 1.00 94.00 202 THR A N 1
ATOM 1614 C CA . THR A 1 202 ? 16.791 -4.137 -27.489 1.00 94.00 202 THR A CA 1
ATOM 1615 C C . THR A 1 202 ? 16.003 -3.191 -26.588 1.00 94.00 202 THR A C 1
ATOM 1617 O O . THR A 1 202 ? 16.498 -2.129 -26.218 1.00 94.00 202 THR A O 1
ATOM 1620 N N . ILE A 1 203 ? 14.769 -3.543 -26.239 1.00 93.06 203 ILE A N 1
ATOM 1621 C CA . ILE A 1 203 ? 13.950 -2.755 -25.315 1.00 93.06 203 ILE A CA 1
ATOM 1622 C C . ILE A 1 203 ? 13.896 -3.426 -23.949 1.00 93.06 203 ILE A C 1
ATOM 1624 O O . ILE A 1 203 ? 13.515 -4.590 -23.827 1.00 93.06 203 ILE A O 1
ATOM 1628 N N . ILE A 1 204 ? 14.208 -2.649 -22.919 1.00 91.62 204 ILE A N 1
ATOM 1629 C CA . ILE A 1 204 ? 14.019 -3.022 -21.523 1.00 91.62 204 ILE A CA 1
ATOM 1630 C C . ILE A 1 204 ? 12.794 -2.275 -21.028 1.00 91.62 204 ILE A C 1
ATOM 1632 O O . ILE A 1 204 ? 12.720 -1.050 -21.111 1.00 91.62 204 ILE A O 1
ATOM 1636 N N . GLY A 1 205 ? 11.801 -3.000 -20.537 1.00 90.69 205 GLY A N 1
ATOM 1637 C CA . GLY A 1 205 ? 10.584 -2.366 -20.057 1.00 90.69 205 GLY A CA 1
ATOM 1638 C C . GLY A 1 205 ? 9.529 -3.364 -19.630 1.00 90.69 205 GLY A C 1
ATOM 1639 O O . GLY A 1 205 ? 9.776 -4.560 -19.520 1.00 90.69 205 GLY A O 1
ATOM 1640 N N . CYS A 1 206 ? 8.334 -2.854 -19.373 1.00 91.19 206 CYS A N 1
ATOM 1641 C CA . CYS A 1 206 ? 7.162 -3.685 -19.129 1.00 91.19 206 CYS A CA 1
ATOM 1642 C C . CYS A 1 206 ? 6.252 -3.675 -20.373 1.00 91.19 206 CYS A C 1
ATOM 1644 O O . CYS A 1 206 ? 6.524 -2.932 -21.321 1.00 91.19 206 CYS A O 1
ATOM 1646 N N . PRO A 1 207 ? 5.138 -4.432 -20.381 1.00 91.31 207 PRO A N 1
ATOM 1647 C CA . PRO A 1 207 ? 4.195 -4.424 -21.499 1.00 91.31 207 PRO A CA 1
ATOM 1648 C C . PRO A 1 207 ? 3.751 -3.026 -21.949 1.00 91.31 207 PRO A C 1
ATOM 1650 O O . PRO A 1 207 ? 3.627 -2.800 -23.144 1.00 91.31 207 PRO A O 1
ATOM 1653 N N . VAL A 1 208 ? 3.595 -2.071 -21.021 1.00 89.50 208 VAL A N 1
ATOM 1654 C CA . VAL A 1 208 ? 3.264 -0.677 -21.369 1.00 89.50 208 VAL A CA 1
ATOM 1655 C C . VAL A 1 208 ? 4.355 -0.057 -22.237 1.00 89.50 208 VAL A C 1
ATOM 1657 O O . VAL A 1 208 ? 4.057 0.474 -23.295 1.00 89.50 208 VAL A O 1
ATOM 1660 N N . THR A 1 209 ? 5.621 -0.185 -21.836 1.00 91.56 209 THR A N 1
ATOM 1661 C CA . THR A 1 209 ? 6.764 0.336 -22.597 1.00 91.56 209 THR A CA 1
ATOM 1662 C C . THR A 1 209 ? 6.820 -0.261 -24.002 1.00 91.56 209 THR A C 1
ATOM 1664 O O . THR A 1 209 ? 7.062 0.460 -24.966 1.00 91.56 209 THR A O 1
ATOM 1667 N N . PHE A 1 210 ? 6.579 -1.570 -24.133 1.00 94.19 210 PHE A N 1
ATOM 1668 C CA . PHE A 1 210 ? 6.597 -2.243 -25.434 1.00 94.19 210 PHE A CA 1
ATOM 1669 C C . PHE A 1 210 ? 5.508 -1.712 -26.369 1.00 94.19 210 PHE A C 1
ATOM 1671 O O . PHE A 1 210 ? 5.787 -1.481 -27.545 1.00 94.19 210 PHE A O 1
ATOM 1678 N N . GLU A 1 211 ? 4.296 -1.492 -25.855 1.00 93.19 211 GLU A N 1
ATOM 1679 C CA . GLU A 1 211 ? 3.207 -0.914 -26.646 1.00 93.19 211 GLU A CA 1
ATOM 1680 C C . GLU A 1 211 ? 3.479 0.555 -26.996 1.00 93.19 211 GLU A C 1
ATOM 1682 O O . GLU A 1 211 ? 3.285 0.937 -28.146 1.00 93.19 211 GLU A O 1
ATOM 1687 N N . THR A 1 212 ? 4.034 1.358 -26.080 1.00 92.62 212 THR A N 1
ATOM 1688 C CA . THR A 1 212 ? 4.396 2.755 -26.380 1.00 92.62 212 THR A CA 1
ATOM 1689 C C . THR A 1 212 ? 5.455 2.854 -27.483 1.00 92.62 212 THR A C 1
ATOM 1691 O O . THR A 1 212 ? 5.345 3.697 -28.369 1.00 92.62 212 THR A O 1
ATOM 1694 N N . ILE A 1 213 ? 6.470 1.981 -27.493 1.00 94.25 213 ILE A N 1
ATOM 1695 C CA . ILE A 1 213 ? 7.434 1.951 -28.607 1.00 94.25 213 ILE A CA 1
ATOM 1696 C C . ILE A 1 213 ? 6.768 1.533 -29.910 1.00 94.25 213 ILE A C 1
ATOM 1698 O O . ILE A 1 213 ? 7.050 2.126 -30.948 1.00 94.25 213 ILE A O 1
ATOM 1702 N N . LYS A 1 214 ? 5.889 0.530 -29.867 1.00 94.75 214 LYS A N 1
ATOM 1703 C CA . LYS A 1 214 ? 5.159 0.074 -31.051 1.00 94.75 214 LYS A CA 1
ATOM 1704 C C . LYS A 1 214 ? 4.264 1.176 -31.623 1.00 94.75 214 LYS A C 1
ATOM 1706 O O . LYS A 1 214 ? 4.129 1.267 -32.835 1.00 94.75 214 LYS A O 1
ATOM 1711 N N . GLU A 1 215 ? 3.695 2.029 -30.779 1.00 95.00 215 GLU A N 1
ATOM 1712 C CA . GLU A 1 215 ? 2.940 3.208 -31.204 1.00 95.00 215 GLU A CA 1
ATOM 1713 C C . GLU A 1 215 ? 3.844 4.266 -31.856 1.00 95.00 215 GLU A C 1
ATOM 1715 O O . GLU A 1 215 ? 3.510 4.808 -32.908 1.00 95.00 215 GLU A O 1
ATOM 1720 N N . LEU A 1 216 ? 5.022 4.525 -31.277 1.00 95.25 216 LEU A N 1
ATOM 1721 C CA . LEU A 1 216 ? 5.985 5.484 -31.828 1.00 95.25 216 LEU A CA 1
ATOM 1722 C C . LEU A 1 216 ? 6.622 5.006 -33.140 1.00 95.25 216 LEU A C 1
ATOM 1724 O O . LEU A 1 216 ? 6.878 5.819 -34.024 1.00 95.25 216 LEU A O 1
ATOM 1728 N N . ASN A 1 217 ? 6.910 3.712 -33.271 1.00 95.75 217 ASN A N 1
ATOM 1729 C CA . ASN A 1 217 ? 7.527 3.129 -34.458 1.00 95.75 217 ASN A CA 1
ATOM 1730 C C . ASN A 1 217 ? 6.978 1.709 -34.712 1.00 95.75 217 ASN A C 1
ATOM 1732 O O . ASN A 1 217 ? 7.581 0.720 -34.290 1.00 95.75 217 ASN A O 1
ATOM 1736 N N . PRO A 1 218 ? 5.849 1.575 -35.435 1.00 95.31 218 PRO A N 1
ATOM 1737 C CA . PRO A 1 218 ? 5.160 0.291 -35.616 1.00 95.31 218 PRO A CA 1
ATOM 1738 C C . PRO A 1 218 ? 5.966 -0.790 -36.338 1.00 95.31 218 PRO A C 1
ATOM 1740 O O . PRO A 1 218 ? 5.642 -1.972 -36.231 1.00 95.31 218 PRO A O 1
ATOM 1743 N N . LYS A 1 219 ? 6.990 -0.392 -37.102 1.00 93.94 219 LYS A N 1
ATOM 1744 C CA . LYS A 1 219 ? 7.785 -1.290 -37.947 1.00 93.94 219 LYS A CA 1
ATOM 1745 C C . LYS A 1 219 ? 9.088 -1.739 -37.286 1.00 93.94 219 LYS A C 1
ATOM 1747 O O . LYS A 1 219 ? 9.777 -2.575 -37.865 1.00 93.94 219 LYS A O 1
ATOM 1752 N N . ILE A 1 220 ? 9.447 -1.204 -36.115 1.00 94.69 220 ILE A N 1
ATOM 1753 C CA . ILE A 1 220 ? 10.739 -1.505 -35.496 1.00 94.69 220 ILE A CA 1
ATOM 1754 C C . ILE A 1 220 ? 10.768 -2.931 -34.918 1.00 94.69 220 ILE A C 1
ATOM 1756 O O . ILE A 1 220 ? 9.940 -3.273 -34.067 1.00 94.69 220 ILE A O 1
ATOM 1760 N N . PRO A 1 221 ? 11.718 -3.791 -35.330 1.00 94.75 221 PRO A N 1
ATOM 1761 C CA . PRO A 1 221 ? 11.909 -5.082 -34.681 1.00 94.75 221 PRO A CA 1
ATOM 1762 C C . PRO A 1 221 ? 12.429 -4.888 -33.251 1.00 94.75 221 PRO A C 1
ATOM 1764 O O . PRO A 1 221 ? 13.405 -4.168 -33.028 1.00 94.75 221 PRO A O 1
ATOM 1767 N N . MET A 1 222 ? 11.789 -5.544 -32.279 1.00 93.75 222 MET A N 1
ATOM 1768 C CA . MET A 1 222 ? 12.098 -5.396 -30.853 1.00 93.75 222 MET A CA 1
ATOM 1769 C C . MET A 1 222 ? 12.500 -6.724 -30.214 1.00 93.75 222 MET A C 1
ATOM 1771 O O . MET A 1 222 ? 11.681 -7.640 -30.115 1.00 93.75 222 MET A O 1
ATOM 1775 N N . GLN A 1 223 ? 13.714 -6.790 -29.672 1.00 94.00 223 GLN A N 1
ATOM 1776 C CA . GLN A 1 223 ? 14.080 -7.788 -28.670 1.00 94.00 223 GLN A CA 1
ATOM 1777 C C . GLN A 1 223 ? 13.627 -7.287 -27.295 1.00 94.00 223 GLN A C 1
ATOM 1779 O O . GLN A 1 223 ? 14.138 -6.284 -26.797 1.00 94.00 223 GLN A O 1
ATOM 1784 N N . LYS A 1 224 ? 12.647 -7.965 -26.692 1.00 94.06 224 LYS A N 1
ATOM 1785 C CA . LYS A 1 224 ? 12.003 -7.530 -25.445 1.00 94.06 224 LYS A CA 1
ATOM 1786 C C . LYS A 1 224 ? 12.663 -8.163 -24.225 1.00 94.06 224 LYS A C 1
ATOM 1788 O O . LYS A 1 224 ? 12.729 -9.386 -24.129 1.00 94.06 224 LYS A O 1
ATOM 1793 N N . ILE A 1 225 ? 13.067 -7.330 -23.273 1.00 93.00 225 ILE A N 1
ATOM 1794 C CA . ILE A 1 225 ? 13.513 -7.732 -21.938 1.00 93.00 225 ILE A CA 1
ATOM 1795 C C . ILE A 1 225 ? 12.466 -7.233 -20.952 1.00 93.00 225 ILE A C 1
ATOM 1797 O O . ILE A 1 225 ? 12.352 -6.035 -20.679 1.00 93.00 225 ILE A O 1
ATOM 1801 N N . ASP A 1 226 ? 11.648 -8.166 -20.477 1.00 92.81 226 ASP A N 1
ATOM 1802 C CA . ASP A 1 226 ? 10.545 -7.873 -19.574 1.00 92.81 226 ASP A CA 1
ATOM 1803 C C . ASP A 1 226 ? 11.041 -7.682 -18.145 1.00 92.81 226 ASP A C 1
ATOM 1805 O O . ASP A 1 226 ? 11.420 -8.632 -17.459 1.00 92.81 226 ASP A O 1
ATOM 1809 N N . VAL A 1 227 ? 10.981 -6.433 -17.699 1.00 91.62 227 VAL A N 1
ATOM 1810 C CA . VAL A 1 227 ? 11.308 -6.030 -16.336 1.00 91.62 227 VAL A CA 1
ATOM 1811 C C . VAL A 1 227 ? 10.064 -5.615 -15.560 1.00 91.62 227 VAL A C 1
ATOM 1813 O O . VAL A 1 227 ? 10.126 -4.754 -14.698 1.00 91.62 227 VAL A O 1
ATOM 1816 N N . CYS A 1 228 ? 8.889 -6.172 -15.849 1.00 92.19 228 CYS A N 1
ATOM 1817 C CA . CYS A 1 228 ? 7.686 -5.863 -15.082 1.00 92.19 228 CYS A CA 1
ATOM 1818 C C . CYS A 1 228 ? 7.822 -6.325 -13.610 1.00 92.19 228 CYS A C 1
ATOM 1820 O O . CYS A 1 228 ? 7.885 -7.535 -13.359 1.00 92.19 228 CYS A O 1
ATOM 1822 N N . PRO A 1 229 ? 7.752 -5.416 -12.609 1.00 93.12 229 PRO A N 1
ATOM 1823 C CA . PRO A 1 229 ? 7.812 -5.789 -11.189 1.00 93.12 229 PRO A CA 1
ATOM 1824 C C . PRO A 1 229 ? 6.763 -6.835 -10.795 1.00 93.12 229 PRO A C 1
ATOM 1826 O O . PRO A 1 229 ? 7.021 -7.735 -10.001 1.00 93.12 229 PRO A O 1
ATOM 1829 N N . THR A 1 230 ? 5.570 -6.751 -11.396 1.00 93.25 230 THR A N 1
ATOM 1830 C CA . THR A 1 230 ? 4.475 -7.701 -11.149 1.00 93.25 230 THR A CA 1
ATOM 1831 C C . THR A 1 23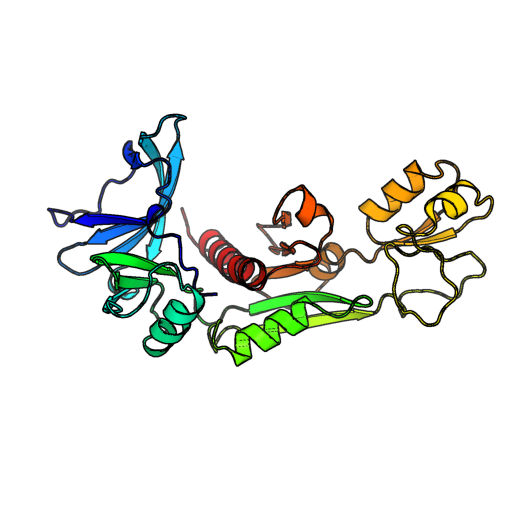0 ? 4.830 -9.102 -11.651 1.00 93.25 230 THR A C 1
ATOM 1833 O O . THR A 1 230 ? 4.488 -10.091 -11.006 1.00 93.25 230 THR A O 1
ATOM 1836 N N . HIS A 1 231 ? 5.529 -9.221 -12.783 1.00 93.62 231 HIS A N 1
ATOM 1837 C CA . HIS A 1 231 ? 5.946 -10.521 -13.312 1.00 93.62 231 HIS A CA 1
ATOM 1838 C C . HIS A 1 231 ? 7.041 -11.150 -12.453 1.00 93.62 231 HIS A C 1
ATOM 1840 O O . HIS A 1 231 ? 6.973 -12.346 -12.171 1.00 93.62 231 HIS A O 1
ATOM 1846 N N . TYR A 1 232 ? 7.984 -10.352 -11.954 1.00 93.94 232 TYR A N 1
ATOM 1847 C CA . TYR A 1 232 ? 8.952 -10.820 -10.966 1.00 93.94 232 TYR A CA 1
ATOM 1848 C C . TYR A 1 232 ? 8.282 -11.264 -9.668 1.00 93.94 232 TYR A C 1
ATOM 1850 O O . TYR A 1 232 ? 8.508 -12.387 -9.224 1.00 93.94 232 TYR A O 1
ATOM 1858 N N . ALA A 1 233 ? 7.374 -10.450 -9.120 1.00 94.31 233 ALA A N 1
ATOM 1859 C CA . ALA A 1 233 ? 6.609 -10.813 -7.933 1.00 94.31 23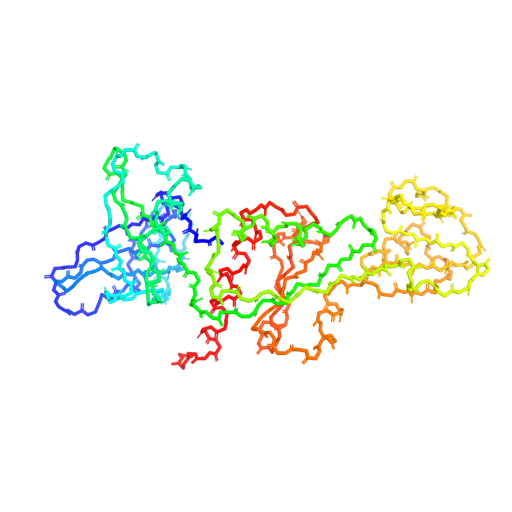3 ALA A CA 1
ATOM 1860 C C . ALA A 1 233 ? 5.845 -12.129 -8.116 1.00 94.31 233 ALA A C 1
ATOM 1862 O O . ALA A 1 233 ? 5.808 -12.926 -7.186 1.00 94.31 233 ALA A O 1
ATOM 1863 N N . ARG A 1 234 ? 5.302 -12.429 -9.306 1.00 92.19 234 ARG A N 1
ATOM 1864 C CA . ARG A 1 234 ? 4.676 -13.735 -9.598 1.00 92.19 234 ARG A CA 1
ATOM 1865 C C . ARG A 1 234 ? 5.667 -14.898 -9.528 1.00 92.19 234 ARG A C 1
ATOM 1867 O O . ARG A 1 234 ? 5.316 -15.925 -8.952 1.00 92.19 234 ARG A O 1
ATOM 1874 N N . LYS A 1 235 ? 6.883 -14.719 -10.050 1.00 92.25 235 LYS A N 1
ATOM 1875 C CA . LYS A 1 235 ? 7.941 -15.745 -10.096 1.00 92.25 235 LYS A CA 1
ATOM 1876 C C . LYS A 1 235 ? 8.599 -16.028 -8.740 1.00 92.25 235 LYS A C 1
ATOM 1878 O O . LYS A 1 235 ? 9.204 -17.081 -8.586 1.00 92.25 235 LYS A O 1
ATOM 1883 N N . GLU A 1 236 ? 8.478 -15.130 -7.760 1.00 92.06 236 GLU A N 1
ATOM 1884 C CA . GLU A 1 236 ? 9.066 -15.351 -6.431 1.00 92.06 236 GLU A CA 1
ATOM 1885 C C . GLU A 1 236 ? 8.575 -16.649 -5.772 1.00 92.06 236 GLU A C 1
ATOM 1887 O O . GLU A 1 236 ? 7.378 -16.904 -5.685 1.00 92.06 236 GLU A O 1
ATOM 1892 N N . THR A 1 237 ? 9.476 -17.462 -5.238 1.00 87.69 237 THR A N 1
ATOM 1893 C CA . THR A 1 237 ? 9.095 -18.717 -4.565 1.00 87.69 237 THR A CA 1
ATOM 1894 C C . THR A 1 237 ? 8.843 -18.533 -3.073 1.00 87.69 237 THR A C 1
ATOM 1896 O O . THR A 1 237 ? 8.270 -19.409 -2.423 1.00 87.69 237 THR A O 1
ATOM 1899 N N . THR A 1 238 ? 9.252 -17.397 -2.502 1.00 87.62 238 THR A N 1
ATOM 1900 C CA . THR A 1 238 ? 9.095 -17.173 -1.068 1.00 87.62 238 THR A CA 1
ATOM 1901 C C . THR A 1 238 ? 7.629 -17.012 -0.675 1.00 87.62 238 THR A C 1
ATOM 1903 O O . THR A 1 238 ? 6.852 -16.327 -1.335 1.00 87.62 238 THR A O 1
ATOM 1906 N N . LYS A 1 239 ? 7.239 -17.636 0.440 1.00 87.06 239 LYS A N 1
ATOM 1907 C CA . LYS A 1 239 ? 5.876 -17.556 0.975 1.00 87.06 239 LYS A CA 1
ATOM 1908 C C . LYS A 1 239 ? 5.670 -16.244 1.742 1.00 87.06 239 LYS A C 1
ATOM 1910 O O . LYS A 1 239 ? 5.846 -16.206 2.963 1.00 87.06 239 LYS A O 1
ATOM 1915 N N . ASN A 1 240 ? 5.304 -15.191 1.015 1.00 93.31 240 ASN A N 1
ATOM 1916 C CA . ASN A 1 240 ? 4.734 -13.962 1.572 1.00 93.31 240 ASN A CA 1
ATOM 1917 C C . ASN A 1 240 ? 3.205 -14.006 1.508 1.00 93.31 240 ASN A C 1
ATOM 1919 O O . ASN A 1 240 ? 2.639 -14.680 0.650 1.00 93.31 240 ASN A O 1
ATOM 1923 N N . ASP A 1 241 ? 2.548 -13.267 2.399 1.00 93.12 241 ASP A N 1
ATOM 1924 C CA . ASP A 1 241 ? 1.088 -13.154 2.421 1.00 93.12 241 ASP A CA 1
ATOM 1925 C C . ASP A 1 241 ? 0.569 -12.375 1.207 1.00 93.12 241 ASP A C 1
ATOM 1927 O O . ASP A 1 241 ? -0.479 -12.687 0.649 1.00 93.12 241 ASP A O 1
ATOM 1931 N N . PHE A 1 242 ? 1.321 -11.356 0.796 1.00 95.19 242 PHE A N 1
ATOM 1932 C CA . PHE A 1 242 ? 1.093 -10.574 -0.410 1.00 95.19 242 PHE A CA 1
ATOM 1933 C C . PHE A 1 242 ? 2.386 -9.86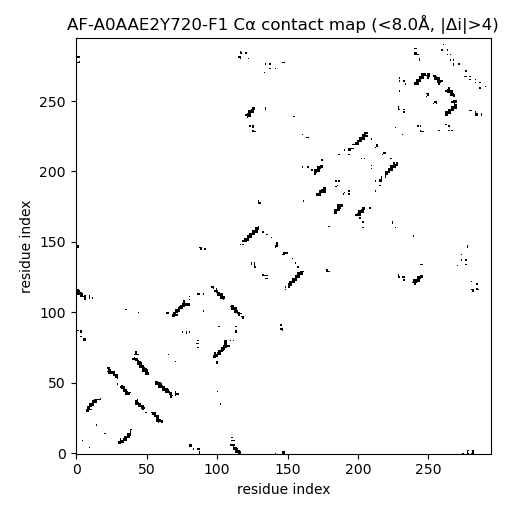2 -0.814 1.00 95.19 242 PHE A C 1
ATOM 1935 O O . PHE A 1 242 ? 3.362 -9.821 -0.057 1.00 95.19 242 PHE A O 1
ATOM 1942 N N . TYR A 1 243 ? 2.377 -9.292 -2.014 1.00 97.19 243 TYR A N 1
ATOM 1943 C CA . TYR A 1 243 ? 3.475 -8.509 -2.558 1.00 97.19 243 TYR A CA 1
ATOM 1944 C C . TYR A 1 243 ? 3.056 -7.063 -2.798 1.00 97.19 243 TYR A C 1
ATOM 1946 O O . TYR A 1 243 ? 1.921 -6.810 -3.197 1.00 97.19 243 TYR A O 1
ATOM 1954 N N . ILE A 1 244 ? 3.982 -6.127 -2.613 1.00 97.38 244 ILE A N 1
ATOM 1955 C CA . ILE A 1 244 ? 3.849 -4.737 -3.045 1.00 97.38 244 ILE A CA 1
ATOM 1956 C C . ILE A 1 244 ? 4.906 -4.460 -4.109 1.00 97.38 244 ILE A C 1
ATOM 1958 O O . ILE A 1 244 ? 6.081 -4.797 -3.942 1.00 97.38 244 ILE A O 1
ATOM 1962 N N . VAL A 1 245 ? 4.474 -3.842 -5.204 1.00 96.38 245 VAL A N 1
ATOM 1963 C CA . VAL A 1 245 ? 5.328 -3.447 -6.327 1.00 96.38 245 VAL A CA 1
ATOM 1964 C C . VAL A 1 245 ? 4.989 -2.037 -6.798 1.00 96.38 245 VAL A C 1
ATOM 1966 O O . VAL A 1 245 ? 3.915 -1.519 -6.491 1.00 96.38 245 VAL A O 1
ATOM 1969 N N . ARG A 1 246 ? 5.877 -1.423 -7.583 1.00 93.38 246 ARG A N 1
ATOM 1970 C CA . ARG A 1 246 ? 5.578 -0.177 -8.307 1.00 93.38 246 ARG A CA 1
ATOM 1971 C C . ARG A 1 246 ? 5.061 -0.467 -9.712 1.00 93.38 246 ARG A C 1
ATOM 1973 O O . ARG A 1 246 ? 5.462 -1.442 -10.343 1.00 93.38 246 ARG A O 1
ATOM 1980 N N . CYS A 1 247 ? 4.166 0.369 -10.222 1.00 90.44 247 CYS A N 1
ATOM 1981 C CA . CYS A 1 247 ? 3.621 0.256 -11.568 1.00 90.44 247 CYS A CA 1
ATOM 1982 C C . CYS A 1 247 ? 3.151 1.621 -12.077 1.00 90.44 247 CYS A C 1
ATOM 1984 O O . CYS A 1 247 ? 2.291 2.253 -11.471 1.00 90.44 247 CYS A O 1
ATOM 1986 N N . CYS A 1 248 ? 3.639 2.044 -13.243 1.00 83.38 248 CYS A N 1
ATOM 1987 C CA . CYS A 1 248 ? 3.183 3.280 -13.883 1.00 83.38 248 CYS A CA 1
ATOM 1988 C C . CYS A 1 248 ? 1.685 3.264 -14.233 1.00 83.38 248 CYS A C 1
ATOM 1990 O O . CYS A 1 248 ? 1.053 4.307 -14.230 1.00 83.38 248 CYS A O 1
ATOM 1992 N N . ARG A 1 249 ? 1.057 2.100 -14.456 1.00 85.31 249 ARG A N 1
ATOM 1993 C CA . ARG A 1 249 ? -0.403 2.046 -14.671 1.00 85.31 249 ARG A CA 1
ATOM 1994 C C . ARG A 1 249 ? -1.199 2.494 -13.449 1.00 85.31 249 ARG A C 1
ATOM 1996 O O . ARG A 1 249 ? -2.319 2.973 -13.605 1.00 85.31 249 ARG A O 1
ATOM 2003 N N . ALA A 1 250 ? -0.635 2.341 -12.253 1.00 86.75 250 ALA A N 1
ATOM 2004 C CA . ALA A 1 250 ? -1.319 2.715 -11.028 1.00 86.75 250 ALA A CA 1
ATOM 2005 C C . ALA A 1 250 ? -1.401 4.237 -10.824 1.00 86.75 250 ALA A C 1
ATOM 2007 O O . ALA A 1 250 ? -2.267 4.676 -10.076 1.00 86.75 250 ALA A O 1
ATOM 2008 N N . SER A 1 251 ? -0.590 5.051 -11.516 1.00 81.88 251 SER A N 1
ATOM 2009 C CA . SER A 1 251 ? -0.777 6.512 -11.497 1.00 81.88 251 SER A CA 1
ATOM 2010 C C . SER A 1 251 ? -1.998 6.956 -12.310 1.00 81.88 251 SER A C 1
ATOM 2012 O O . SER A 1 251 ? -2.606 7.972 -12.001 1.00 81.88 251 SER A O 1
ATOM 2014 N N . ILE A 1 252 ? -2.393 6.179 -13.325 1.00 81.88 252 ILE A N 1
ATOM 2015 C CA . ILE A 1 252 ? -3.559 6.473 -14.175 1.00 81.88 252 ILE A CA 1
ATOM 2016 C C . ILE A 1 252 ? -4.829 5.852 -13.586 1.00 81.88 252 ILE A C 1
ATOM 2018 O O . ILE A 1 252 ? -5.890 6.467 -13.566 1.00 81.88 252 ILE A O 1
ATOM 2022 N N . GLN A 1 253 ? -4.733 4.603 -13.130 1.00 85.00 253 GLN A N 1
ATOM 2023 C CA . GLN A 1 253 ? -5.889 3.782 -12.755 1.00 85.00 253 GLN A CA 1
ATOM 2024 C C . GLN A 1 253 ? -6.081 3.684 -11.232 1.00 85.00 253 GLN A C 1
ATOM 2026 O O . GLN A 1 253 ? -6.962 2.961 -10.766 1.00 85.00 253 GLN A O 1
ATOM 2031 N N . GLY A 1 254 ? -5.248 4.379 -10.453 1.00 84.62 254 GLY A N 1
ATOM 2032 C CA . GLY A 1 254 ? -5.119 4.183 -9.010 1.00 84.62 254 GLY A CA 1
ATOM 2033 C C . GLY A 1 254 ? -4.455 2.846 -8.662 1.00 84.62 254 GLY A C 1
ATOM 2034 O O . GLY A 1 254 ? -4.097 2.059 -9.541 1.00 84.62 254 GLY A O 1
ATOM 2035 N N . THR A 1 255 ? -4.305 2.561 -7.365 1.00 86.88 255 THR A N 1
ATOM 2036 C CA . THR A 1 255 ? -3.727 1.301 -6.867 1.00 86.88 255 THR A CA 1
ATOM 2037 C C . THR A 1 255 ? -4.360 0.083 -7.540 1.00 86.88 255 THR A C 1
ATOM 2039 O O . THR A 1 255 ? -5.573 -0.119 -7.471 1.00 86.88 255 THR A O 1
ATOM 2042 N N . GLN A 1 256 ? -3.529 -0.747 -8.170 1.00 89.44 256 GLN A N 1
ATOM 2043 C CA . GLN A 1 256 ? -3.968 -1.948 -8.875 1.00 89.44 256 GLN A CA 1
ATOM 2044 C C . GLN A 1 256 ? -3.761 -3.187 -8.007 1.00 89.44 256 GLN A C 1
ATOM 2046 O O . GLN A 1 256 ? -2.817 -3.266 -7.220 1.00 89.44 256 GLN A O 1
ATOM 2051 N N . MET A 1 257 ? -4.619 -4.187 -8.186 1.00 90.25 257 MET A N 1
ATOM 2052 C CA . MET A 1 257 ? -4.499 -5.472 -7.508 1.00 90.25 257 MET A CA 1
ATOM 2053 C C . MET A 1 257 ? -4.481 -6.601 -8.533 1.00 90.25 257 MET A C 1
ATOM 2055 O O . MET A 1 257 ? -5.432 -6.786 -9.290 1.00 90.25 257 MET A O 1
ATOM 2059 N N . TYR A 1 258 ? -3.404 -7.378 -8.530 1.00 88.12 258 TYR A N 1
ATOM 2060 C CA . TYR A 1 258 ? -3.219 -8.530 -9.403 1.00 88.12 258 TYR A CA 1
ATOM 2061 C C . TYR A 1 258 ? -3.252 -9.829 -8.598 1.00 88.12 258 TYR A C 1
ATOM 2063 O O . TYR A 1 258 ? -2.812 -9.875 -7.451 1.00 88.12 258 TYR A O 1
ATOM 2071 N N . SER A 1 259 ? -3.747 -10.898 -9.226 1.00 82.88 259 SER A N 1
ATOM 2072 C CA . SER A 1 259 ? -3.757 -12.260 -8.667 1.00 82.88 259 SER A CA 1
ATOM 2073 C C . SER A 1 259 ? -4.316 -12.369 -7.229 1.00 82.88 259 SER A C 1
ATOM 2075 O O . SER A 1 259 ? -3.741 -13.086 -6.410 1.00 82.88 259 SER A O 1
ATOM 2077 N N . PRO A 1 260 ? -5.456 -11.721 -6.900 1.00 76.81 260 PRO A N 1
ATOM 2078 C CA . PRO A 1 260 ? -5.917 -11.557 -5.515 1.00 76.81 260 PRO A CA 1
ATOM 2079 C C . PRO A 1 260 ? -6.260 -12.863 -4.783 1.00 76.81 260 PRO A C 1
ATOM 2081 O O . PRO A 1 260 ? -6.342 -12.860 -3.563 1.00 76.81 260 PRO A O 1
ATOM 2084 N N . LYS A 1 261 ? -6.485 -13.967 -5.507 1.00 75.44 261 LYS A N 1
ATOM 2085 C CA . LYS A 1 261 ? -6.888 -15.258 -4.922 1.00 75.44 261 LYS A CA 1
ATOM 2086 C C . LYS A 1 261 ? -5.727 -16.210 -4.635 1.00 75.44 261 LYS A C 1
ATOM 2088 O O . LYS A 1 261 ? -5.882 -17.113 -3.828 1.00 75.44 261 LYS A O 1
ATOM 2093 N N . THR A 1 262 ? -4.599 -16.054 -5.323 1.00 81.44 262 THR A N 1
ATOM 2094 C CA . THR A 1 262 ? -3.483 -17.013 -5.249 1.00 81.44 262 THR A CA 1
ATOM 2095 C C . THR A 1 262 ? -2.245 -16.378 -4.650 1.00 81.44 262 THR A C 1
ATOM 2097 O O . THR A 1 262 ? -1.658 -16.899 -3.709 1.00 81.44 262 THR A O 1
ATOM 2100 N N . LYS A 1 263 ? -1.855 -15.229 -5.194 1.00 88.00 263 LYS A N 1
ATOM 2101 C CA . LYS A 1 263 ? -0.663 -14.497 -4.796 1.00 88.00 263 LYS A CA 1
ATOM 2102 C C . LYS A 1 263 ? -0.951 -13.012 -4.963 1.00 88.00 263 LYS A C 1
ATOM 2104 O O . LYS A 1 263 ? -0.644 -12.465 -6.024 1.00 88.00 263 LYS A O 1
ATOM 2109 N N . PRO A 1 264 ? -1.597 -12.379 -3.970 1.00 93.12 264 PRO A N 1
ATOM 2110 C CA . PRO A 1 264 ? -2.016 -10.994 -4.088 1.00 93.12 264 PRO A CA 1
ATOM 2111 C C . PRO A 1 264 ? -0.803 -10.098 -4.330 1.00 93.12 264 PRO A C 1
ATOM 2113 O O . PRO A 1 264 ? 0.166 -10.130 -3.571 1.00 93.12 264 PRO A O 1
ATOM 2116 N N . ILE A 1 265 ? -0.850 -9.310 -5.400 1.00 95.31 265 ILE A N 1
ATOM 2117 C CA . ILE A 1 265 ? 0.168 -8.314 -5.730 1.00 95.31 265 ILE A CA 1
ATOM 2118 C C . ILE A 1 265 ? -0.530 -6.964 -5.798 1.00 95.31 265 ILE A C 1
ATOM 2120 O O . ILE A 1 265 ? -1.386 -6.742 -6.655 1.00 95.31 265 ILE A O 1
ATOM 2124 N N . ILE A 1 266 ? -0.157 -6.067 -4.898 1.00 95.62 266 ILE A N 1
ATOM 2125 C CA . ILE A 1 266 ? -0.653 -4.700 -4.848 1.00 95.62 266 ILE A CA 1
ATOM 2126 C C . ILE A 1 266 ? 0.366 -3.819 -5.556 1.00 95.62 266 ILE A C 1
ATOM 2128 O O . ILE A 1 266 ? 1.515 -3.697 -5.136 1.00 95.62 266 ILE A O 1
ATOM 2132 N N . ALA A 1 267 ? -0.055 -3.225 -6.660 1.00 95.31 267 ALA A N 1
ATOM 2133 C CA . ALA A 1 267 ? 0.766 -2.330 -7.443 1.00 95.31 267 ALA A CA 1
ATOM 2134 C C . ALA A 1 267 ? 0.400 -0.884 -7.122 1.00 95.31 267 ALA A C 1
ATOM 2136 O O . ALA A 1 267 ? -0.719 -0.430 -7.375 1.00 95.31 267 ALA A O 1
ATOM 2137 N N . LEU A 1 268 ? 1.372 -0.184 -6.557 1.00 95.31 268 LEU A N 1
ATOM 2138 C CA . LEU A 1 268 ? 1.319 1.239 -6.277 1.00 95.31 268 LEU A CA 1
ATOM 2139 C C . LEU A 1 268 ? 1.829 2.030 -7.476 1.00 95.31 268 LEU A C 1
ATOM 2141 O O . LEU A 1 268 ? 2.488 1.476 -8.356 1.00 95.31 268 LEU A O 1
ATOM 2145 N N . GLU A 1 269 ? 1.546 3.328 -7.503 1.00 92.00 269 GLU A N 1
ATOM 2146 C CA . GLU A 1 269 ? 2.164 4.229 -8.474 1.00 92.00 269 GLU A CA 1
ATOM 2147 C C . GLU A 1 269 ? 3.697 4.265 -8.333 1.00 92.00 269 GLU A C 1
ATOM 2149 O O . GLU A 1 269 ? 4.280 3.643 -7.442 1.00 92.00 269 GLU A O 1
ATOM 2154 N N . TRP A 1 270 ? 4.371 4.959 -9.249 1.00 87.00 270 TRP A N 1
ATOM 2155 C CA . TRP A 1 270 ? 5.836 4.958 -9.302 1.00 87.00 270 TRP A CA 1
ATOM 2156 C C . TRP A 1 270 ? 6.497 5.732 -8.151 1.00 87.00 270 TRP A C 1
ATOM 2158 O O . TRP A 1 270 ? 7.562 5.338 -7.670 1.00 87.00 270 TRP A O 1
ATOM 2168 N N . GLU A 1 271 ? 5.829 6.780 -7.668 1.00 88.56 271 GLU A N 1
ATOM 2169 C CA . GLU A 1 271 ? 6.257 7.612 -6.540 1.00 88.56 271 GLU A CA 1
ATOM 2170 C C . GLU A 1 271 ? 5.223 7.565 -5.406 1.00 88.56 271 GLU A C 1
ATOM 2172 O O . GLU A 1 271 ? 4.605 8.577 -5.079 1.00 88.56 271 GLU A O 1
ATOM 2177 N N . PRO A 1 272 ? 5.000 6.391 -4.787 1.00 92.44 272 PRO A N 1
ATOM 2178 C CA . PRO A 1 272 ? 3.950 6.262 -3.797 1.00 92.44 272 PRO A CA 1
ATOM 2179 C C . PRO A 1 272 ? 4.280 7.092 -2.562 1.00 92.44 272 PRO A C 1
ATOM 2181 O O . PRO A 1 272 ? 5.410 7.067 -2.050 1.00 92.44 272 PRO A O 1
ATOM 2184 N N . THR A 1 273 ? 3.266 7.775 -2.035 1.00 91.69 273 THR A N 1
ATOM 2185 C CA . THR A 1 273 ? 3.365 8.417 -0.724 1.00 91.69 273 THR A CA 1
ATOM 2186 C C . THR A 1 273 ? 3.484 7.364 0.382 1.00 91.69 273 THR A C 1
ATOM 2188 O O . THR A 1 273 ? 3.143 6.190 0.202 1.00 91.69 273 THR A O 1
ATOM 2191 N N . MET A 1 274 ? 3.942 7.791 1.563 1.00 91.06 274 MET A N 1
ATOM 2192 C CA . MET A 1 274 ? 3.944 6.927 2.746 1.00 91.06 274 MET A CA 1
ATOM 2193 C C . MET A 1 274 ? 2.522 6.432 3.065 1.00 91.06 274 MET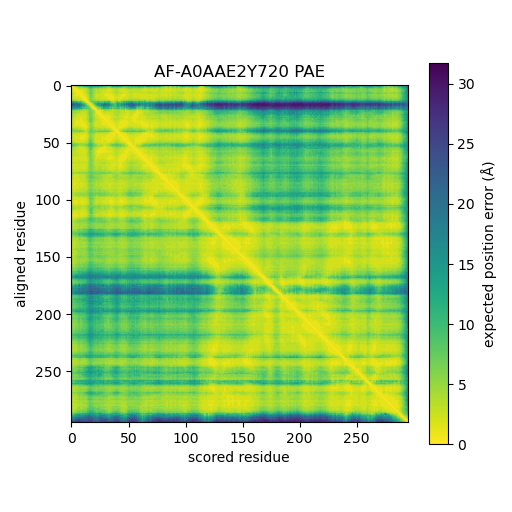 A C 1
ATOM 2195 O O . MET A 1 274 ? 2.345 5.264 3.389 1.00 91.06 274 MET A O 1
ATOM 2199 N N . GLU A 1 275 ? 1.498 7.275 2.897 1.00 87.31 275 GLU A N 1
ATOM 2200 C CA . GLU A 1 275 ? 0.099 6.876 3.090 1.00 87.31 275 GLU A CA 1
ATOM 2201 C C . GLU A 1 275 ? -0.307 5.757 2.117 1.00 87.31 275 GLU A C 1
ATOM 2203 O O . GLU A 1 275 ? -0.828 4.737 2.563 1.00 87.31 275 GLU A O 1
ATOM 2208 N N . ASN A 1 276 ? 0.020 5.866 0.821 1.00 90.06 276 ASN A N 1
ATOM 2209 C CA . ASN A 1 276 ? -0.310 4.817 -0.155 1.00 90.06 276 ASN A CA 1
ATOM 2210 C C . ASN A 1 276 ? 0.405 3.493 0.132 1.00 90.06 276 ASN A C 1
ATOM 2212 O O . ASN A 1 276 ? -0.219 2.431 0.075 1.00 90.06 276 ASN A O 1
ATOM 2216 N N . PHE A 1 277 ? 1.704 3.549 0.445 1.00 93.31 277 PHE A N 1
ATOM 2217 C CA . PHE A 1 277 ? 2.493 2.363 0.793 1.00 93.31 277 PHE A CA 1
ATOM 2218 C C . PHE A 1 277 ? 1.873 1.605 1.960 1.00 93.31 277 PHE A C 1
ATOM 2220 O O . PHE A 1 277 ? 1.723 0.382 1.967 1.00 93.31 277 PHE A O 1
ATOM 2227 N N . LEU A 1 278 ? 1.479 2.366 2.957 1.00 90.06 278 LEU A N 1
ATOM 2228 C CA . LEU A 1 278 ? 0.959 1.828 4.173 1.00 90.06 278 LEU A CA 1
ATOM 2229 C C . LEU A 1 278 ? -0.499 1.346 4.067 1.00 90.06 278 LEU A C 1
ATOM 2231 O O . LEU A 1 278 ? -0.841 0.349 4.709 1.00 90.06 278 LEU A O 1
ATOM 2235 N N . ASP A 1 279 ? -1.332 2.023 3.278 1.00 87.81 279 ASP A N 1
ATOM 2236 C CA . ASP A 1 279 ? -2.675 1.558 2.931 1.00 87.81 279 ASP A CA 1
ATOM 2237 C C . ASP A 1 279 ? -2.595 0.229 2.170 1.00 87.81 279 ASP A C 1
ATOM 2239 O O . ASP A 1 279 ? -3.384 -0.676 2.443 1.00 87.81 279 ASP A O 1
ATOM 2243 N N . ALA A 1 280 ? -1.610 0.054 1.281 1.00 92.12 280 ALA A N 1
ATOM 2244 C CA . ALA A 1 280 ? -1.380 -1.224 0.606 1.00 92.12 280 ALA A CA 1
ATOM 2245 C C . ALA A 1 280 ? -1.065 -2.361 1.586 1.00 92.12 280 ALA A C 1
ATOM 2247 O O . ALA A 1 280 ? -1.576 -3.464 1.406 1.00 92.12 280 ALA A O 1
ATOM 2248 N N . ILE A 1 281 ? -0.300 -2.105 2.653 1.00 92.31 281 ILE A N 1
ATOM 2249 C CA . ILE A 1 281 ? -0.057 -3.113 3.698 1.00 92.31 281 ILE A CA 1
ATOM 2250 C C . ILE A 1 281 ? -1.371 -3.528 4.368 1.00 92.31 281 ILE A C 1
ATOM 2252 O O . ILE A 1 281 ? -1.644 -4.720 4.519 1.00 92.31 281 ILE A O 1
ATOM 2256 N N . TYR A 1 282 ? -2.203 -2.553 4.742 1.00 88.62 282 TYR A N 1
ATOM 2257 C CA . TYR A 1 282 ? -3.487 -2.825 5.384 1.00 88.62 282 TYR A CA 1
ATOM 2258 C C . TYR A 1 282 ? -4.437 -3.601 4.455 1.00 88.62 282 TYR A C 1
ATOM 2260 O O . TYR A 1 282 ? -5.011 -4.611 4.866 1.00 88.62 282 TYR A O 1
ATOM 2268 N N . GLN A 1 283 ? -4.559 -3.188 3.188 1.00 87.00 283 GLN A N 1
ATOM 2269 C CA . GLN A 1 283 ? -5.378 -3.884 2.187 1.00 87.00 283 GLN A CA 1
ATOM 2270 C C . GLN A 1 283 ? -4.883 -5.312 1.931 1.00 87.00 283 GLN A C 1
ATOM 2272 O O . GLN A 1 283 ? -5.682 -6.248 1.934 1.00 87.00 283 GLN A O 1
ATOM 2277 N N . GLY A 1 284 ? -3.569 -5.498 1.776 1.00 89.62 284 GLY A N 1
ATOM 2278 C CA . GLY A 1 284 ? -2.945 -6.812 1.608 1.00 89.62 284 GLY A CA 1
ATOM 2279 C C . GLY A 1 284 ? -3.285 -7.763 2.749 1.00 89.62 284 GLY A C 1
ATOM 2280 O O . GLY A 1 284 ? -3.644 -8.922 2.529 1.00 89.62 284 GLY A O 1
ATOM 2281 N N . ALA A 1 285 ? -3.272 -7.249 3.975 1.00 86.75 285 ALA A N 1
ATOM 2282 C CA . ALA A 1 285 ? -3.610 -8.035 5.145 1.00 86.75 285 ALA A CA 1
ATOM 2283 C C . ALA A 1 285 ? -5.106 -8.386 5.250 1.00 86.75 285 ALA A C 1
ATOM 2285 O O . ALA A 1 285 ? -5.447 -9.474 5.720 1.00 86.75 285 ALA A O 1
ATOM 2286 N N . LEU A 1 286 ? -6.005 -7.508 4.793 1.00 81.19 286 LEU A N 1
ATOM 2287 C CA . LEU A 1 286 ? -7.437 -7.819 4.723 1.00 81.19 286 LEU A CA 1
ATOM 2288 C C . LEU A 1 286 ? -7.736 -8.929 3.711 1.00 81.19 286 LEU A C 1
ATOM 2290 O O . LEU A 1 286 ? -8.566 -9.793 3.993 1.00 81.19 286 LEU A O 1
ATOM 2294 N N . ILE A 1 287 ? -7.044 -8.944 2.568 1.00 80.94 287 ILE A N 1
ATOM 2295 C CA . ILE A 1 287 ? -7.221 -9.975 1.532 1.00 80.94 287 ILE A CA 1
ATOM 2296 C C . ILE A 1 287 ? -6.887 -11.360 2.090 1.00 80.94 287 ILE A C 1
ATOM 2298 O O . ILE A 1 287 ? -7.683 -12.284 1.930 1.00 80.94 287 ILE A O 1
ATOM 2302 N N . LYS A 1 288 ? -5.765 -11.492 2.811 1.00 71.88 288 LYS A N 1
ATOM 2303 C CA . LYS A 1 288 ? -5.388 -12.739 3.497 1.00 71.88 288 LYS A CA 1
ATOM 2304 C C . LYS A 1 288 ? -6.488 -13.221 4.444 1.00 71.88 288 LYS A C 1
ATOM 2306 O O . LYS A 1 288 ? -6.810 -14.404 4.473 1.00 71.88 288 LYS A O 1
ATOM 2311 N N . ASN A 1 289 ? -7.061 -12.303 5.219 1.00 66.12 289 ASN A N 1
ATOM 2312 C CA . ASN A 1 289 ? -8.090 -12.645 6.194 1.00 66.12 289 ASN A CA 1
ATOM 2313 C C . ASN A 1 289 ? -9.413 -13.047 5.531 1.00 66.12 289 ASN A C 1
ATOM 2315 O O . ASN A 1 289 ? -10.056 -13.974 6.008 1.00 66.12 289 ASN A O 1
ATOM 2319 N N . CYS A 1 290 ? -9.793 -12.412 4.419 1.00 57.62 290 CYS A N 1
ATOM 2320 C CA . CYS A 1 290 ? -10.998 -12.782 3.673 1.00 57.62 290 CYS A CA 1
ATOM 2321 C C . CYS A 1 290 ? -10.837 -14.121 2.940 1.00 57.62 290 CYS A C 1
ATOM 2323 O O . CYS A 1 290 ? -11.785 -14.892 2.886 1.00 57.62 290 CYS A O 1
ATOM 2325 N N . ALA A 1 291 ? -9.644 -14.432 2.420 1.00 53.66 291 ALA A N 1
ATOM 2326 C CA . ALA A 1 291 ? -9.369 -15.722 1.779 1.00 53.66 291 ALA A CA 1
ATOM 2327 C C . ALA A 1 291 ? -9.463 -16.917 2.750 1.00 53.66 291 ALA A C 1
ATOM 2329 O O . ALA A 1 291 ? -9.705 -18.038 2.314 1.00 53.66 291 ALA A O 1
ATOM 2330 N N . ASN A 1 292 ? -9.301 -16.670 4.054 1.00 41.06 292 ASN A N 1
ATOM 2331 C CA . ASN A 1 292 ? -9.403 -17.672 5.118 1.00 41.06 292 ASN A CA 1
ATOM 2332 C C . ASN A 1 292 ? -10.738 -17.621 5.880 1.00 41.06 292 ASN A C 1
ATOM 2334 O O . ASN A 1 292 ? -10.901 -18.340 6.864 1.00 41.06 292 ASN A O 1
ATOM 2338 N N . SER A 1 293 ? -11.673 -16.755 5.481 1.00 31.50 293 SER A N 1
ATOM 2339 C CA . SER A 1 293 ? -12.960 -16.611 6.156 1.00 31.50 293 SER A CA 1
ATOM 2340 C C . SER A 1 293 ? -14.036 -17.356 5.361 1.00 31.50 293 SER A C 1
ATOM 2342 O O . SER A 1 293 ? -14.244 -17.023 4.195 1.00 31.50 293 SER A O 1
ATOM 2344 N N . PRO A 1 294 ? -14.704 -18.366 5.949 1.00 24.66 294 PRO A N 1
ATOM 2345 C CA . PRO A 1 294 ? -15.828 -19.039 5.318 1.00 24.66 294 PRO A CA 1
ATOM 2346 C C . PRO A 1 294 ? -17.059 -18.133 5.431 1.00 24.66 294 PRO A C 1
ATOM 2348 O O . PRO A 1 294 ? -17.842 -18.245 6.372 1.00 24.66 294 PRO A O 1
ATOM 2351 N N . PHE A 1 295 ? -17.193 -17.196 4.500 1.00 33.22 295 PHE A N 1
ATOM 2352 C CA . PHE A 1 295 ? -18.457 -16.530 4.199 1.00 33.22 295 PHE A CA 1
ATOM 2353 C C . PHE A 1 295 ? -18.813 -16.788 2.741 1.00 33.22 295 PHE A C 1
ATOM 2355 O O . PHE A 1 295 ? -17.932 -16.571 1.877 1.00 33.22 295 PHE A O 1
#

Solvent-accessible surface area (backbone atoms only — not comparable to full-atom values): 16505 Å² total; per-residue (Å²): 50,56,44,58,60,59,48,75,24,47,43,82,42,81,55,95,61,94,65,83,81,83,55,66,71,40,78,42,53,61,61,49,40,32,42,39,38,34,53,99,88,37,40,31,36,30,42,52,41,69,46,76,92,51,70,64,15,33,25,71,45,71,46,80,69,27,46,43,88,16,36,45,80,50,82,41,59,90,40,62,77,83,46,50,69,59,54,43,56,59,52,54,77,72,63,51,80,67,43,24,30,36,41,30,34,17,39,92,77,40,60,39,48,36,38,42,54,71,69,66,42,35,40,29,36,30,38,55,26,82,56,80,51,58,67,60,51,48,50,53,52,32,56,76,66,54,40,46,62,88,54,50,43,76,47,80,44,77,43,54,58,79,75,70,57,70,96,68,94,46,60,45,36,33,60,52,82,63,98,69,93,63,98,66,42,24,55,74,78,36,53,69,60,55,46,68,52,88,60,56,31,37,37,44,27,33,74,68,46,55,50,53,48,40,70,57,29,73,82,54,52,72,48,79,43,80,64,36,36,66,59,52,57,67,69,53,84,72,92,44,65,23,33,43,26,53,30,71,65,15,68,78,72,40,74,40,77,41,55,74,90,84,58,28,33,39,26,33,25,75,80,61,49,72,66,56,56,17,49,48,54,36,51,43,46,50,50,53,52,55,77,72,46,97,122

Nearest PDB structures (foldseek):
  8fbx-assembly2_B  TM=2.100E-01  e=5.948E-02  Variovorax paradoxus
  5x5j-assembly1_A  TM=3.441E-01  e=1.706E+00  Acinetobacter baumannii
  7z05-assembly1_A  TM=3.588E-01  e=2.159E+00  White bream virus
  5y58-assembly2_D  TM=1.733E-01  e=1.526E-01  Saccharomyces cerevisiae S288C
  5y58-assembly3_F  TM=1.742E-01  e=1.821E-01  Saccharomyces cerevisiae S288C

Sequence (295 aa):
MPRVPHPQQVNFIKAKQENKPILKGRSVFHTTKYLIIQSNTGLSVYQIKTTGNSLIRTITSYIQLSDENQTITLDFSDIDPTEKIEIIKKAAKYLKKETRSIVFKSKFEHIGLVLFEPPNIKVGIVDIIPPPAKLQDQVQRAQKQGLVRKETKFQIKTIDILKEIPPTNYPVVFPCSASTGKKLIFLDADAQKIRNLNKPITIIGCPVTFETIKELNPKIPMQKIDVCPTHYARKETTKNDFYIVRCCRASIQGTQMYSPKTKPIIALEWEPTMENFLDAIYQGALIKNCANSPF

Foldseek 3Di:
DQDWDDLLQEDEEEDPDDDDDPQAFDKDFPSHQKYWYDDPLAIWIKGFDWDDDDRITGTHDIDTQGDRVQEAEEEAQVDDSVPVLVVQLVVLVVDDLSHQKYWYQYHPRGTIIGGAFHAQAEEEEQEEDVVPGQLVVLVVVCVVSVVHDPRYHYDYDYHYVVVLDDDDPFAEEEDADDPPVDDHHYCVPCLVVLLPDPAAYEYEEAPVSVVSSCVSHVPHHYDYDHPPSVVVQVVDPDDGLEYEYEDQVCVVVNWDWPPLQPHTYIYHHPNDDSSRSSVVSRVSSVSSVVNVDDD

Mean predicted aligned error: 6.7 Å